Protein AF-A0A969HRY4-F1 (afdb_monomer)

Nearest PDB structures (foldseek):
  9fyn-assembly1_A  TM=6.860E-01  e=6.594E-02  Trueperella pyogenes
  7p4l-assembly1_A  TM=7.938E-01  e=1.523E-01  metagenome
  2qsv-assembly1_A  TM=3.979E-01  e=2.055E-01  Porphyromonas gingivalis W83
  8wa2-assembly1_C  TM=5.091E-01  e=7.895E+00  Chlamydomonas reinhardtii

Solvent-accessible surface area (backbone atoms only — not comparable to full-atom values): 11342 Å² total; per-residue (Å²): 132,91,70,58,78,60,88,88,56,87,73,38,80,81,40,60,61,37,53,74,27,69,69,45,70,82,50,95,96,40,63,48,66,37,66,80,54,13,49,56,54,54,50,50,50,50,50,51,50,41,68,78,38,71,83,61,47,73,69,38,51,51,38,41,49,33,66,32,21,45,74,43,48,87,41,80,80,22,56,94,46,55,82,18,49,39,40,14,35,67,34,67,67,42,55,75,67,52,78,62,64,26,76,44,83,73,50,73,48,70,46,94,55,44,72,90,81,43,82,48,62,76,41,66,37,40,40,38,46,30,37,34,28,54,37,58,62,37,80,66,43,76,48,74,67,84,75,92,50,95,49,55,42,74,77,37,40,58,30,57,55,46,59,41,55,52,71,36,78,47,56,18,85,94,33,49,27,28,35,32,32,52,72,84,71,77,89,75,76,82,85,78,91,127

Mean predicted aligned error: 8.72 Å

Foldseek 3Di:
DDQADDPPDDWDLPAAAWEDFQQDDPDVVDTDGDVVVRVVVLVVLLVVVCVVPVPADPVLSSQLQLVQADARCPDPNNVVRVSTRHSHYGDSVSSPPPPSWGKDWPDKDKPDCDPPHDNAAPDKIWMKTKMFTATAKDQWDKFFDDDPDPQKDWPFGIAIFGIGHHGDITMRPVGTTMIHGHHDDDDDPDDDDD

Secondary structure (DSSP, 8-state):
---SPPTTS--STT---B---SSEEEETTEEE-SHHHHHHHHHHHHHHHHHH-TT--HHHHHHHHHHTSBP-TTSGGGGGGTT-STT-B--HHHHHHS-S--EEEEEEEE-TT-BTTBPPTT-EEEEEEEEEE-SS-EEEEEEE----STTEEEEE-EEEEEEE-TT-EEE-TTS-EEEEE-S-PPPPPPPPP-

pLDDT: mean 85.16, std 14.82, range [31.44, 97.69]

Structure (mmCIF, N/CA/C/O backbone):
data_AF-A0A969HRY4-F1
#
_entry.id   AF-A0A969HRY4-F1
#
loop_
_atom_site.group_PDB
_atom_site.id
_atom_site.type_symbol
_atom_site.label_atom_id
_atom_site.label_alt_id
_atom_site.label_comp_id
_atom_site.label_asym_id
_atom_site.label_entity_id
_atom_site.label_seq_id
_atom_site.pdbx_PDB_ins_code
_atom_site.Cartn_x
_atom_site.Cartn_y
_atom_site.Cartn_z
_atom_site.occupancy
_atom_site.B_iso_or_equiv
_atom_site.auth_seq_id
_atom_site.auth_comp_id
_atom_site.auth_asym_id
_atom_site.auth_atom_id
_atom_site.pdbx_PDB_model_num
ATOM 1 N N . MET A 1 1 ? 22.754 -0.620 -2.909 1.00 53.78 1 MET A N 1
ATOM 2 C CA . MET A 1 1 ? 21.282 -0.525 -2.999 1.00 53.78 1 MET A CA 1
ATOM 3 C C . MET A 1 1 ? 20.876 0.746 -2.268 1.00 53.78 1 MET A C 1
ATOM 5 O O . MET A 1 1 ? 21.339 0.926 -1.151 1.00 53.78 1 MET A O 1
ATOM 9 N N . GLU A 1 2 ? 20.126 1.642 -2.914 1.00 64.06 2 GLU A N 1
ATOM 10 C CA . GLU A 1 2 ? 19.704 2.935 -2.345 1.00 64.06 2 GLU A CA 1
ATOM 11 C C . GLU A 1 2 ? 18.624 2.693 -1.276 1.00 64.06 2 GLU A C 1
ATOM 13 O O . GLU A 1 2 ? 17.626 2.006 -1.528 1.00 64.06 2 GLU A O 1
ATOM 18 N N . ILE A 1 3 ? 18.884 3.169 -0.059 1.00 72.94 3 ILE A N 1
ATOM 19 C CA . ILE A 1 3 ? 18.028 2.967 1.122 1.00 72.94 3 ILE A CA 1
ATOM 20 C C . ILE A 1 3 ? 17.588 4.319 1.698 1.00 72.94 3 ILE A C 1
ATOM 22 O O . ILE A 1 3 ? 16.455 4.452 2.154 1.00 72.94 3 ILE A O 1
ATOM 26 N N . ALA A 1 4 ? 18.454 5.331 1.630 1.00 81.25 4 ALA A N 1
ATOM 27 C CA . ALA A 1 4 ? 18.165 6.680 2.088 1.00 81.25 4 ALA A CA 1
ATOM 28 C C . ALA A 1 4 ? 17.397 7.480 1.030 1.00 81.25 4 ALA A C 1
ATOM 30 O O . ALA A 1 4 ? 17.701 7.409 -0.159 1.00 81.25 4 ALA A O 1
ATOM 31 N N . LYS A 1 5 ? 16.437 8.296 1.469 1.00 88.75 5 LYS A N 1
ATOM 32 C CA . LYS A 1 5 ? 15.801 9.299 0.614 1.00 88.75 5 LYS A CA 1
ATOM 33 C C . LYS A 1 5 ? 16.835 10.371 0.197 1.00 88.75 5 LYS A C 1
ATOM 35 O O . LYS A 1 5 ? 17.395 11.029 1.077 1.00 88.75 5 LYS A O 1
ATOM 40 N N . PRO A 1 6 ? 17.008 10.671 -1.102 1.00 82.69 6 PRO A N 1
ATOM 41 C CA . PRO A 1 6 ? 17.959 11.685 -1.551 1.00 82.69 6 PRO A CA 1
ATOM 42 C C . PRO A 1 6 ? 17.489 13.109 -1.225 1.00 82.69 6 PRO A C 1
ATOM 44 O O . PRO A 1 6 ? 16.284 13.386 -1.185 1.00 82.69 6 PRO A O 1
ATOM 47 N N . VAL A 1 7 ? 18.428 14.042 -1.023 1.00 84.25 7 VAL A N 1
ATOM 48 C CA . VAL A 1 7 ? 18.153 15.424 -0.560 1.00 84.25 7 VAL A CA 1
ATOM 49 C C . VAL A 1 7 ? 17.183 16.170 -1.482 1.00 84.25 7 VAL A C 1
ATOM 51 O O . VAL A 1 7 ? 16.304 16.879 -0.998 1.00 84.25 7 VAL A O 1
ATOM 54 N N . PHE A 1 8 ? 17.278 15.957 -2.796 1.00 83.69 8 PHE A N 1
ATOM 55 C CA . PHE A 1 8 ? 16.456 16.643 -3.800 1.00 83.69 8 PHE A CA 1
ATOM 56 C C . PHE A 1 8 ? 14.995 16.166 -3.863 1.00 83.69 8 PHE A C 1
ATOM 58 O O . PHE A 1 8 ? 14.155 16.855 -4.436 1.00 83.69 8 PHE A O 1
ATOM 65 N N . SER A 1 9 ? 14.668 14.984 -3.326 1.00 86.31 9 SER A N 1
ATOM 66 C CA . SER A 1 9 ? 13.305 14.444 -3.424 1.00 86.31 9 SER A CA 1
ATOM 67 C C . SER A 1 9 ? 12.362 15.143 -2.445 1.00 86.31 9 SER A C 1
ATOM 69 O O . SER A 1 9 ? 12.708 15.362 -1.284 1.00 86.31 9 SER A O 1
ATOM 71 N N . SER A 1 10 ? 11.13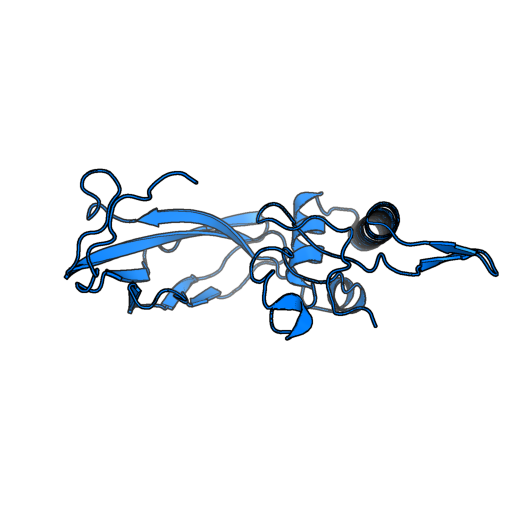1 15.429 -2.858 1.00 87.50 10 SER A N 1
ATOM 72 C CA . SER A 1 10 ? 10.072 15.828 -1.923 1.00 87.50 10 SER A CA 1
ATOM 73 C C . SER A 1 10 ? 9.598 14.633 -1.083 1.00 87.50 10 SER A C 1
ATOM 75 O O . SER A 1 10 ? 9.851 13.478 -1.431 1.00 87.50 10 SER A O 1
ATOM 77 N N . TYR A 1 11 ? 8.940 14.914 0.043 1.00 88.75 11 TYR A N 1
ATOM 78 C CA . TYR A 1 11 ? 8.374 13.914 0.951 1.00 88.75 11 TYR A CA 1
ATOM 79 C C . TYR A 1 11 ? 7.119 14.480 1.618 1.00 88.75 11 TYR A C 1
ATOM 81 O O . TYR A 1 11 ? 7.125 15.605 2.119 1.00 88.75 11 TYR A O 1
ATOM 89 N N . ASN A 1 12 ? 6.029 13.721 1.609 1.00 88.25 12 ASN A N 1
ATOM 90 C CA . ASN A 1 12 ? 4.773 14.061 2.275 1.00 88.25 12 ASN A CA 1
ATOM 91 C C . ASN A 1 12 ? 3.857 12.824 2.306 1.00 88.25 12 ASN A C 1
ATOM 93 O O . ASN A 1 12 ? 4.194 11.771 1.771 1.00 88.25 12 ASN A O 1
ATOM 97 N N . SER A 1 13 ? 2.684 12.959 2.920 1.00 82.19 13 SER A N 1
ATOM 98 C CA . SER A 1 13 ? 1.681 11.889 3.004 1.00 82.19 13 SER A CA 1
ATOM 99 C C . SER A 1 13 ? 0.967 11.577 1.680 1.00 82.19 13 SER A C 1
ATOM 101 O O . SER A 1 13 ? 0.117 10.695 1.658 1.00 82.19 13 SER A O 1
ATOM 103 N N . LEU A 1 14 ? 1.262 12.309 0.600 1.00 87.62 14 LEU A N 1
ATOM 104 C CA . LEU A 1 14 ? 0.714 12.083 -0.742 1.00 87.62 14 LEU A CA 1
ATOM 105 C C . LEU A 1 14 ? 1.652 11.244 -1.621 1.00 87.62 14 LEU A C 1
ATOM 107 O O . LEU A 1 14 ? 1.289 10.906 -2.741 1.00 87.62 14 LEU A O 1
ATOM 111 N N . VAL A 1 15 ? 2.860 10.919 -1.149 1.00 90.38 15 VAL A N 1
ATOM 112 C CA . VAL A 1 15 ? 3.755 9.995 -1.853 1.00 90.38 15 VAL A CA 1
ATOM 113 C C . VAL A 1 15 ? 3.162 8.591 -1.783 1.00 90.38 15 VAL A C 1
ATOM 115 O O . VAL A 1 15 ? 2.876 8.090 -0.700 1.00 90.38 15 VAL A O 1
ATOM 118 N N . ASP A 1 16 ? 3.010 7.936 -2.932 1.00 90.88 16 ASP A N 1
ATOM 119 C CA . ASP A 1 16 ? 2.469 6.576 -3.000 1.00 90.88 16 ASP A CA 1
ATOM 120 C C . ASP A 1 16 ? 3.531 5.487 -2.845 1.00 90.88 16 ASP A C 1
ATOM 122 O O . ASP A 1 16 ? 3.293 4.479 -2.177 1.00 90.88 16 ASP A O 1
ATOM 126 N N . LEU A 1 17 ? 4.684 5.684 -3.482 1.00 92.44 17 LEU A N 1
ATOM 127 C CA . LEU A 1 17 ? 5.769 4.717 -3.621 1.00 92.44 17 LEU A CA 1
ATOM 128 C C . LEU A 1 17 ? 7.066 5.472 -3.942 1.00 92.44 17 LEU A C 1
ATOM 130 O O . LEU A 1 17 ? 7.023 6.515 -4.598 1.00 92.44 17 LEU A O 1
ATOM 134 N N . VAL A 1 18 ? 8.215 4.933 -3.540 1.00 93.69 18 VAL A N 1
ATOM 135 C CA . VAL A 1 18 ? 9.534 5.440 -3.944 1.00 93.69 18 VAL A CA 1
ATOM 136 C C . VAL A 1 18 ? 10.263 4.428 -4.828 1.00 93.69 18 VAL A C 1
ATOM 138 O O . VAL A 1 18 ? 10.014 3.228 -4.770 1.00 93.69 18 VAL A O 1
ATOM 141 N N . ALA A 1 19 ? 11.176 4.897 -5.669 1.00 93.06 19 ALA A N 1
ATOM 142 C CA . ALA A 1 19 ? 12.037 4.055 -6.496 1.00 93.06 19 ALA A CA 1
ATOM 143 C C . ALA A 1 19 ? 13.430 4.699 -6.592 1.00 93.06 19 ALA A C 1
ATOM 145 O O . ALA A 1 19 ? 13.538 5.902 -6.332 1.00 93.06 19 ALA A O 1
ATOM 146 N N . PRO A 1 20 ? 14.479 3.929 -6.938 1.00 91.00 20 PRO A N 1
ATOM 147 C CA . PRO A 1 20 ? 15.825 4.468 -7.092 1.00 91.00 20 PRO A CA 1
ATOM 148 C C . PRO A 1 20 ? 15.843 5.649 -8.056 1.00 91.00 20 PRO A C 1
ATOM 150 O O . PRO A 1 20 ? 15.185 5.622 -9.096 1.00 91.00 20 PRO A O 1
ATOM 153 N N . GLY A 1 21 ? 16.581 6.687 -7.694 1.00 88.62 21 GLY A N 1
ATOM 154 C CA . GLY A 1 21 ? 16.614 7.935 -8.449 1.00 88.62 21 GLY A CA 1
ATOM 155 C C . GLY A 1 21 ? 17.958 8.638 -8.385 1.00 88.62 21 GLY A C 1
ATOM 156 O O . GLY A 1 21 ? 18.124 9.649 -9.060 1.00 88.62 21 GLY A O 1
ATOM 157 N N . GLU A 1 22 ? 18.901 8.144 -7.585 1.00 89.25 22 GLU A N 1
ATOM 158 C CA . GLU A 1 22 ? 20.215 8.743 -7.404 1.00 89.25 22 GLU A CA 1
ATOM 159 C C . GLU A 1 22 ? 21.288 7.966 -8.178 1.00 89.25 22 GLU A C 1
ATOM 161 O O . GLU A 1 22 ? 21.345 6.737 -8.138 1.00 89.25 22 GLU A O 1
ATOM 166 N N . ASN A 1 23 ? 22.158 8.694 -8.884 1.00 87.50 23 ASN A N 1
ATOM 167 C CA . ASN A 1 23 ? 23.283 8.153 -9.649 1.00 87.50 23 ASN A CA 1
ATOM 168 C C . ASN A 1 23 ? 22.880 7.045 -10.639 1.00 87.50 23 ASN A C 1
ATOM 170 O O . ASN A 1 23 ? 23.619 6.081 -10.851 1.00 87.50 23 ASN A O 1
ATOM 174 N N . LEU A 1 24 ? 21.713 7.187 -11.273 1.00 88.06 24 LEU A N 1
ATOM 175 C CA . LEU A 1 24 ? 21.243 6.235 -12.270 1.00 88.06 24 LEU A CA 1
ATOM 176 C C . LEU A 1 24 ? 22.037 6.391 -13.562 1.00 88.06 24 LEU A C 1
ATOM 178 O O . LEU A 1 24 ? 22.033 7.449 -14.192 1.00 88.06 24 LEU A O 1
ATOM 182 N N . VAL A 1 25 ? 22.710 5.312 -13.955 1.00 88.81 25 VAL A N 1
ATOM 183 C CA . VAL A 1 25 ? 23.420 5.208 -15.230 1.00 88.81 25 VAL A CA 1
ATOM 184 C C . VAL A 1 25 ? 22.397 4.935 -16.328 1.00 88.81 25 VAL A C 1
ATOM 186 O O . VAL A 1 25 ? 21.756 3.887 -16.326 1.00 88.81 25 VAL A O 1
ATOM 189 N N . TYR A 1 26 ? 22.242 5.869 -17.263 1.00 85.25 26 TYR A N 1
ATOM 190 C CA . TYR A 1 26 ? 21.298 5.741 -18.381 1.00 85.25 26 TYR A CA 1
ATOM 191 C C . TYR A 1 26 ? 21.997 5.533 -19.732 1.00 85.25 26 TYR A C 1
ATOM 193 O O . TYR A 1 26 ? 21.355 5.142 -20.704 1.00 85.25 26 TYR A O 1
ATOM 201 N N . ALA A 1 27 ? 23.311 5.762 -19.797 1.00 87.38 27 ALA A N 1
ATOM 202 C CA . ALA A 1 27 ? 24.160 5.447 -20.942 1.00 87.38 27 ALA A CA 1
ATOM 203 C C . ALA A 1 27 ? 25.618 5.232 -20.480 1.00 87.38 27 ALA A C 1
ATOM 205 O O . ALA A 1 27 ? 25.966 5.634 -19.366 1.00 87.38 27 ALA A O 1
ATOM 206 N N . PRO A 1 28 ? 26.491 4.601 -21.290 1.00 90.50 28 PRO A N 1
ATOM 207 C CA . PRO A 1 28 ? 27.885 4.372 -20.915 1.00 90.50 28 PRO A CA 1
ATOM 208 C C . PRO A 1 28 ? 28.593 5.673 -20.516 1.00 90.50 28 PRO A C 1
ATOM 210 O O . PRO A 1 28 ? 28.690 6.605 -21.309 1.00 90.50 28 PRO A O 1
ATOM 213 N N . GLY A 1 29 ? 29.067 5.740 -19.271 1.00 89.00 29 GLY A N 1
ATOM 214 C CA . GLY A 1 29 ? 29.731 6.926 -18.719 1.00 89.00 29 GLY A CA 1
ATOM 215 C C . GLY A 1 29 ? 28.801 8.091 -18.354 1.00 89.00 29 GLY A C 1
ATOM 216 O O . GLY A 1 29 ? 29.295 9.123 -17.911 1.00 89.00 29 GLY A O 1
ATOM 217 N N . LEU A 1 30 ? 27.481 7.941 -18.503 1.00 89.19 30 LEU A N 1
ATOM 218 C CA . LEU A 1 30 ? 26.497 8.971 -18.181 1.00 89.19 30 LEU A CA 1
ATOM 219 C C . LEU A 1 30 ? 25.571 8.506 -17.056 1.00 89.19 30 LEU A C 1
ATOM 221 O O . LEU A 1 30 ? 24.779 7.574 -17.221 1.00 89.19 30 LEU A O 1
ATOM 225 N N . SER A 1 31 ? 25.650 9.201 -15.924 1.00 90.56 31 SER A N 1
ATOM 226 C CA . SER A 1 31 ? 24.740 9.049 -14.793 1.00 90.56 31 SER A CA 1
ATOM 227 C C . SER A 1 31 ? 24.114 10.382 -14.408 1.00 90.56 31 SER A C 1
ATOM 229 O O . SER A 1 31 ? 24.668 11.450 -14.678 1.00 90.56 31 SER A O 1
ATOM 231 N N . ASN A 1 32 ? 22.926 10.332 -13.814 1.00 88.75 32 ASN A N 1
ATOM 232 C CA . ASN A 1 32 ? 22.277 11.514 -13.265 1.00 88.75 32 ASN A CA 1
ATOM 233 C C . ASN A 1 32 ? 21.353 11.131 -12.100 1.00 88.75 32 ASN A C 1
ATOM 235 O O . ASN A 1 32 ? 21.076 9.951 -11.872 1.00 88.75 32 ASN A O 1
ATOM 239 N N . SER A 1 33 ? 20.884 12.137 -11.370 1.00 89.81 33 SER A N 1
ATOM 240 C CA . SER A 1 33 ? 20.020 11.983 -10.207 1.00 89.81 33 SER A CA 1
ATOM 241 C C . SER A 1 33 ? 18.756 12.821 -10.361 1.00 89.81 33 SER A C 1
ATOM 243 O O . SER A 1 33 ? 18.801 13.963 -10.815 1.00 89.81 33 SER A O 1
ATOM 245 N N . GLY A 1 34 ? 17.612 12.271 -9.970 1.00 87.06 34 GLY A N 1
ATOM 246 C CA . GLY A 1 34 ? 16.346 12.989 -9.975 1.00 87.06 34 GLY A CA 1
ATOM 247 C C . GLY A 1 34 ? 15.137 12.073 -9.852 1.00 87.06 34 GLY A C 1
ATOM 248 O O . GLY A 1 34 ? 15.149 10.919 -10.281 1.00 87.06 34 GLY A O 1
ATOM 249 N N . THR A 1 35 ? 14.034 12.614 -9.335 1.00 86.50 35 THR A N 1
ATOM 250 C CA . THR A 1 35 ? 12.739 11.912 -9.320 1.00 86.50 35 THR A CA 1
ATOM 251 C C . THR A 1 35 ? 12.232 11.616 -10.737 1.00 86.50 35 THR A C 1
ATOM 253 O O . THR A 1 35 ? 11.529 10.627 -10.941 1.00 86.50 35 THR A O 1
ATOM 256 N N . SER A 1 36 ? 12.674 12.393 -11.735 1.00 89.56 36 SER A N 1
ATOM 257 C CA . SER A 1 36 ? 12.474 12.126 -13.165 1.00 89.56 36 SER A CA 1
ATOM 258 C C . SER A 1 36 ? 13.060 10.793 -13.634 1.00 89.56 36 SER A C 1
ATOM 260 O O . SER A 1 36 ? 12.614 10.289 -14.657 1.00 89.56 36 SER A O 1
ATOM 262 N N . PHE A 1 37 ? 14.026 10.214 -12.912 1.00 89.06 37 PHE A N 1
ATOM 263 C CA . PHE A 1 37 ? 14.571 8.885 -13.204 1.00 89.06 37 PHE A CA 1
ATOM 264 C C . PHE A 1 37 ? 13.901 7.774 -12.382 1.00 89.06 37 PHE A C 1
ATOM 266 O O . PHE A 1 37 ? 13.774 6.652 -12.864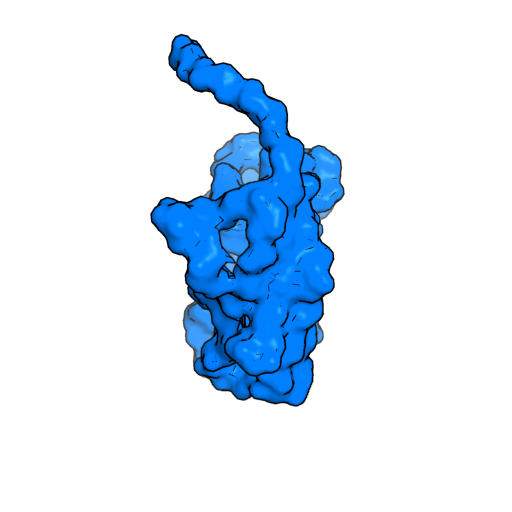 1.00 89.06 37 PHE A O 1
ATOM 273 N N . ALA A 1 38 ? 13.374 8.091 -11.197 1.00 90.81 38 ALA A N 1
ATOM 274 C CA . ALA A 1 38 ? 12.544 7.162 -10.427 1.00 90.81 38 ALA A CA 1
ATOM 275 C C . ALA A 1 38 ? 11.186 6.897 -11.110 1.00 90.81 38 ALA A C 1
ATOM 277 O O . ALA A 1 38 ? 10.716 5.760 -11.161 1.00 90.81 38 ALA A O 1
ATOM 278 N N . SER A 1 39 ? 10.564 7.935 -11.682 1.00 92.56 39 SER A N 1
ATOM 279 C CA . SER A 1 39 ? 9.269 7.842 -12.371 1.00 92.56 39 SER A CA 1
ATOM 280 C C . SER A 1 39 ? 9.227 6.802 -13.511 1.00 92.56 39 SER A C 1
ATOM 282 O O . SER A 1 39 ? 8.338 5.946 -13.478 1.00 92.56 39 SER A O 1
ATOM 284 N N . PRO A 1 40 ? 10.168 6.774 -14.480 1.00 92.94 40 PRO A N 1
ATOM 285 C CA . PRO A 1 40 ? 10.163 5.777 -15.550 1.00 92.94 40 PRO A CA 1
ATOM 286 C C . PRO A 1 40 ? 10.430 4.349 -15.056 1.00 92.94 40 PRO A C 1
ATOM 288 O O . PRO A 1 40 ? 9.936 3.412 -15.679 1.00 92.94 40 PRO A O 1
ATOM 291 N N . LEU A 1 41 ? 11.130 4.151 -13.929 1.00 94.19 41 LEU A N 1
ATOM 292 C CA . LEU A 1 41 ? 11.258 2.819 -13.319 1.00 94.19 41 LEU A CA 1
ATOM 293 C C . LEU A 1 41 ? 9.903 2.302 -12.825 1.00 94.19 41 LEU A C 1
ATOM 295 O O . LEU A 1 41 ? 9.546 1.154 -13.089 1.00 94.19 41 LEU A O 1
ATOM 299 N N . VAL A 1 42 ? 9.122 3.156 -12.156 1.00 96.31 42 VAL A N 1
ATOM 300 C CA . VAL A 1 42 ? 7.761 2.809 -11.714 1.00 96.31 42 VAL A CA 1
ATOM 301 C C . VAL A 1 42 ? 6.825 2.619 -12.913 1.00 96.31 42 VAL A C 1
ATOM 303 O O . VAL A 1 42 ? 6.007 1.702 -12.910 1.00 96.31 42 VAL A O 1
ATOM 306 N N . ALA A 1 43 ? 6.964 3.424 -13.970 1.00 96.19 43 ALA A N 1
ATOM 307 C CA . ALA A 1 43 ? 6.187 3.253 -15.198 1.00 96.19 43 ALA A CA 1
ATOM 308 C C . ALA A 1 43 ? 6.503 1.921 -15.903 1.00 96.19 43 ALA A C 1
ATOM 310 O O . ALA A 1 43 ? 5.586 1.204 -16.301 1.00 96.19 43 ALA A O 1
ATOM 311 N N . GLY A 1 44 ? 7.784 1.549 -16.005 1.00 96.44 44 GLY A N 1
ATOM 312 C CA . GLY A 1 44 ? 8.209 0.255 -16.543 1.00 96.44 44 GLY A CA 1
ATOM 313 C C . GLY A 1 44 ? 7.705 -0.920 -15.703 1.00 96.44 44 GLY A C 1
ATOM 314 O O . GLY A 1 44 ? 7.198 -1.897 -16.246 1.00 96.44 44 GLY A O 1
ATOM 315 N N . ALA A 1 45 ? 7.755 -0.796 -14.376 1.00 97.25 45 ALA A N 1
ATOM 316 C CA . ALA A 1 45 ? 7.168 -1.756 -13.446 1.00 97.25 45 ALA A CA 1
ATOM 317 C C . ALA A 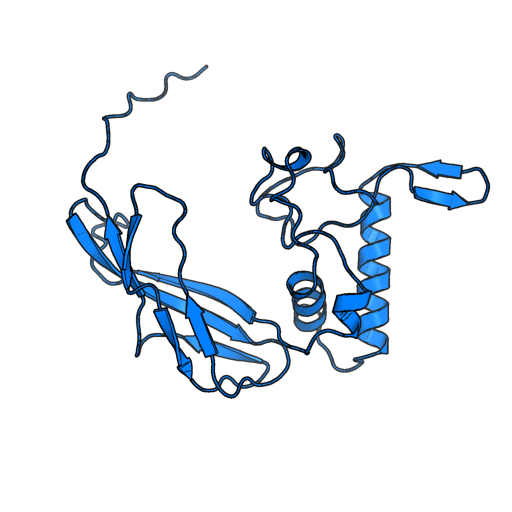1 45 ? 5.657 -1.947 -13.666 1.00 97.25 45 ALA A C 1
ATOM 319 O O . ALA A 1 45 ? 5.179 -3.077 -13.779 1.00 97.25 45 ALA A O 1
ATOM 320 N N . ALA A 1 46 ? 4.909 -0.848 -13.784 1.00 97.69 46 ALA A N 1
ATOM 321 C CA . ALA A 1 46 ? 3.480 -0.887 -14.076 1.00 97.69 46 ALA A CA 1
ATOM 322 C C . ALA A 1 46 ? 3.188 -1.525 -15.445 1.00 97.69 46 ALA A C 1
ATOM 324 O O . ALA A 1 46 ? 2.244 -2.307 -15.568 1.00 97.69 46 ALA A O 1
ATOM 325 N N . ALA A 1 47 ? 4.008 -1.236 -16.460 1.00 97.38 47 ALA A N 1
ATOM 326 C CA . ALA A 1 47 ? 3.890 -1.844 -17.782 1.00 97.38 47 ALA A CA 1
ATOM 327 C C . ALA A 1 47 ? 4.129 -3.362 -17.738 1.00 97.38 47 ALA A C 1
ATOM 329 O O . ALA A 1 47 ? 3.339 -4.108 -18.308 1.00 97.38 47 ALA A O 1
ATOM 330 N N . LEU A 1 48 ? 5.152 -3.828 -17.014 1.00 96.81 48 LEU A N 1
ATOM 331 C CA . LEU A 1 48 ? 5.414 -5.260 -16.825 1.00 96.81 48 LEU A CA 1
ATOM 332 C C . LEU A 1 48 ? 4.235 -5.969 -16.152 1.00 96.81 48 LEU A C 1
ATOM 334 O O . LEU A 1 48 ? 3.789 -7.004 -16.640 1.00 96.81 48 LEU A O 1
ATOM 338 N N . LEU A 1 49 ? 3.669 -5.383 -15.092 1.00 97.06 49 LEU A N 1
ATOM 339 C CA . LEU A 1 49 ? 2.477 -5.939 -14.446 1.00 97.06 49 LEU A CA 1
ATOM 340 C C . LEU A 1 49 ? 1.265 -5.970 -15.379 1.00 97.06 49 LEU A C 1
ATOM 342 O O . LEU A 1 49 ? 0.482 -6.909 -15.319 1.00 97.06 49 LEU A O 1
ATOM 346 N N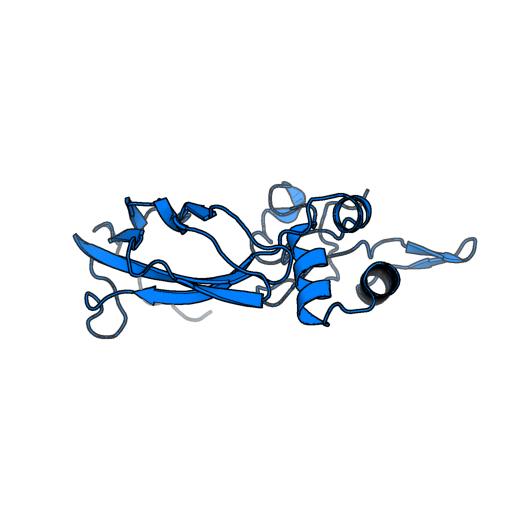 . ARG A 1 50 ? 1.105 -4.977 -16.261 1.00 96.94 50 ARG A N 1
ATOM 347 C CA . ARG A 1 50 ? 0.043 -4.990 -17.277 1.00 96.94 50 ARG A CA 1
ATOM 348 C C . ARG A 1 50 ? 0.256 -6.034 -18.368 1.00 96.94 50 ARG A C 1
ATOM 350 O O . ARG A 1 50 ? -0.729 -6.469 -18.951 1.00 96.94 50 ARG A O 1
ATOM 357 N N . VAL A 1 51 ? 1.497 -6.403 -18.675 1.00 96.81 51 VAL A N 1
ATOM 358 C CA . VAL A 1 51 ? 1.788 -7.497 -19.613 1.00 96.81 51 VAL A CA 1
ATOM 359 C C . VAL A 1 51 ? 1.463 -8.843 -18.966 1.00 96.81 51 VAL A C 1
ATOM 361 O O . VAL A 1 51 ? 0.789 -9.657 -19.588 1.00 96.81 51 VAL A O 1
ATOM 364 N N . GLU A 1 52 ? 1.875 -9.044 -17.713 1.00 96.00 52 GLU A N 1
ATOM 365 C CA . GLU A 1 52 ? 1.608 -10.278 -16.959 1.00 96.00 52 GLU A CA 1
ATOM 366 C C . GLU A 1 52 ? 0.120 -10.436 -16.597 1.00 96.00 52 GLU A C 1
ATOM 368 O O . GLU A 1 52 ? -0.442 -11.529 -16.644 1.00 96.00 52 GLU A O 1
ATOM 373 N N . HIS A 1 53 ? -0.558 -9.324 -16.298 1.00 95.38 53 HIS A N 1
ATOM 374 C CA . HIS A 1 53 ? -1.974 -9.284 -15.940 1.00 95.38 53 HIS A CA 1
ATOM 375 C C . HIS A 1 53 ? -2.754 -8.295 -16.829 1.00 95.38 53 HIS A C 1
ATOM 377 O O . HIS A 1 53 ? -3.141 -7.209 -16.382 1.00 95.38 53 HIS A O 1
ATOM 383 N N . PRO A 1 54 ? -3.059 -8.664 -18.091 1.00 96.62 54 PRO A N 1
ATOM 384 C CA . PRO A 1 54 ? -3.666 -7.756 -19.071 1.00 96.62 54 PRO A CA 1
ATOM 385 C C . PRO A 1 54 ? -5.026 -7.188 -18.677 1.00 96.62 54 PRO A C 1
ATOM 387 O O . PRO A 1 54 ? -5.401 -6.118 -19.153 1.00 96.62 54 PRO A O 1
ATOM 390 N N . HIS A 1 55 ? -5.759 -7.891 -17.814 1.00 94.88 55 HIS A N 1
ATOM 391 C CA . HIS A 1 55 ? -7.097 -7.517 -17.365 1.00 94.88 55 HIS A CA 1
ATOM 392 C C . HIS A 1 55 ? -7.093 -6.607 -16.132 1.00 94.88 55 HIS A C 1
ATOM 394 O O . HIS A 1 55 ? -8.135 -6.047 -15.806 1.00 94.88 55 HIS A O 1
ATOM 400 N N . TRP A 1 56 ? -5.953 -6.427 -15.455 1.00 95.12 56 TRP A N 1
ATOM 401 C CA . TRP A 1 56 ? -5.906 -5.570 -14.274 1.00 95.12 56 TRP A CA 1
ATOM 402 C C . TRP A 1 56 ? -6.247 -4.125 -14.616 1.00 95.12 56 TRP A C 1
ATOM 404 O O . TRP A 1 56 ? -5.890 -3.601 -15.669 1.00 95.12 56 TRP A O 1
ATOM 414 N N . THR A 1 57 ? -6.912 -3.439 -13.705 1.00 95.25 57 THR A N 1
ATOM 415 C CA . THR A 1 57 ? -7.174 -2.003 -13.769 1.00 95.25 57 THR A CA 1
ATOM 416 C C . THR A 1 57 ? -5.975 -1.216 -13.229 1.00 95.25 57 THR A C 1
ATOM 418 O O . THR A 1 57 ? -5.088 -1.762 -12.569 1.00 95.25 57 THR A O 1
ATOM 421 N N . ALA A 1 58 ? -5.909 0.090 -13.503 1.00 95.00 58 ALA A N 1
ATOM 422 C CA . ALA A 1 58 ? -4.840 0.930 -12.952 1.00 95.00 58 ALA A CA 1
ATOM 423 C C . ALA A 1 58 ? -4.792 0.910 -11.402 1.00 95.00 58 ALA A C 1
ATOM 425 O O . ALA A 1 58 ? -3.691 0.766 -10.865 1.00 95.00 58 ALA A O 1
ATOM 426 N N . PRO A 1 59 ? -5.929 0.953 -10.671 1.00 93.25 59 PRO A N 1
ATOM 427 C CA . PRO A 1 59 ? -5.935 0.764 -9.220 1.00 93.25 59 PRO A CA 1
ATOM 428 C C . PRO A 1 59 ? -5.360 -0.581 -8.766 1.00 93.25 59 PRO A C 1
ATOM 430 O O . PRO A 1 59 ? -4.615 -0.610 -7.792 1.00 93.25 59 PRO A O 1
ATOM 433 N N . GLN A 1 60 ? -5.629 -1.679 -9.480 1.00 95.62 60 GLN A N 1
ATOM 434 C CA . GLN A 1 60 ? -5.069 -3.000 -9.158 1.00 95.62 60 GLN A CA 1
ATOM 435 C C . GLN A 1 60 ? -3.546 -3.034 -9.321 1.00 95.62 60 GLN A C 1
ATOM 437 O O . GLN A 1 60 ? -2.841 -3.498 -8.425 1.00 95.62 60 GLN A O 1
ATOM 442 N N . VAL A 1 61 ? -3.027 -2.470 -10.416 1.00 96.88 61 VAL A N 1
ATOM 443 C CA . VAL A 1 61 ? -1.576 -2.345 -10.644 1.00 96.88 61 VAL A CA 1
ATOM 444 C C . VAL A 1 61 ? -0.929 -1.500 -9.545 1.00 96.88 61 VAL A C 1
ATOM 446 O O . VAL A 1 61 ? 0.076 -1.900 -8.959 1.00 96.88 61 VAL A O 1
ATOM 449 N N . MET A 1 62 ? -1.522 -0.352 -9.215 1.00 95.12 62 MET A N 1
ATOM 450 C CA . MET A 1 62 ? -1.031 0.525 -8.152 1.00 95.12 62 MET A CA 1
ATOM 451 C C . MET A 1 62 ? -1.054 -0.170 -6.785 1.00 95.12 62 MET A C 1
ATOM 453 O O . MET A 1 62 ? -0.074 -0.108 -6.042 1.00 95.12 62 MET A O 1
ATOM 457 N N . ALA A 1 63 ? -2.149 -0.858 -6.457 1.00 94.25 63 ALA A N 1
ATOM 458 C CA . ALA A 1 63 ? -2.290 -1.598 -5.212 1.00 94.25 63 ALA A CA 1
ATOM 459 C C . ALA A 1 63 ? -1.245 -2.716 -5.117 1.00 94.25 63 ALA A C 1
ATOM 461 O O . ALA A 1 63 ? -0.621 -2.879 -4.067 1.00 94.25 63 ALA A O 1
ATOM 462 N N . ARG A 1 64 ? -0.973 -3.425 -6.221 1.00 96.00 64 ARG A N 1
ATOM 463 C CA . ARG A 1 64 ? 0.097 -4.421 -6.281 1.00 96.00 64 ARG A CA 1
ATOM 464 C C . ARG A 1 64 ? 1.458 -3.799 -5.985 1.00 96.00 64 ARG A C 1
ATOM 466 O O . ARG A 1 64 ? 2.122 -4.239 -5.056 1.00 96.00 64 ARG A O 1
ATOM 473 N N . LEU A 1 65 ? 1.836 -2.742 -6.707 1.00 96.50 65 LEU A N 1
ATOM 474 C CA . LEU A 1 65 ? 3.135 -2.084 -6.528 1.00 96.50 65 LEU A CA 1
ATOM 475 C C . LEU A 1 65 ? 3.339 -1.556 -5.102 1.00 96.50 65 LEU A C 1
ATOM 477 O O . LEU A 1 65 ? 4.437 -1.672 -4.563 1.00 96.50 65 LEU A O 1
ATOM 481 N N . LYS A 1 66 ? 2.288 -1.007 -4.481 1.00 94.94 66 LYS A N 1
ATOM 482 C CA . LYS A 1 66 ? 2.335 -0.513 -3.097 1.00 94.94 66 LYS A CA 1
ATOM 483 C C . LYS A 1 66 ? 2.449 -1.654 -2.087 1.00 94.94 66 LYS A C 1
ATOM 485 O O . LYS A 1 66 ? 3.273 -1.585 -1.185 1.00 94.94 66 LYS A O 1
ATOM 490 N N . THR A 1 67 ? 1.654 -2.713 -2.227 1.00 93.75 67 THR A N 1
ATOM 491 C CA . THR A 1 67 ? 1.643 -3.823 -1.254 1.00 93.75 67 THR A CA 1
ATOM 492 C C . THR A 1 67 ? 2.901 -4.684 -1.284 1.00 93.75 67 THR A C 1
ATOM 494 O O . THR A 1 67 ? 3.256 -5.273 -0.264 1.00 93.75 67 THR A O 1
ATOM 497 N N . THR A 1 68 ? 3.607 -4.725 -2.413 1.00 95.38 68 THR A N 1
ATOM 498 C CA . THR A 1 68 ? 4.863 -5.474 -2.552 1.00 95.38 68 THR A CA 1
ATOM 499 C C . THR A 1 68 ? 6.111 -4.614 -2.392 1.00 95.38 68 THR A C 1
ATOM 501 O O . THR A 1 68 ? 7.214 -5.116 -2.591 1.00 95.38 68 THR A O 1
ATOM 504 N N . ALA A 1 69 ? 5.963 -3.332 -2.058 1.00 94.81 69 ALA 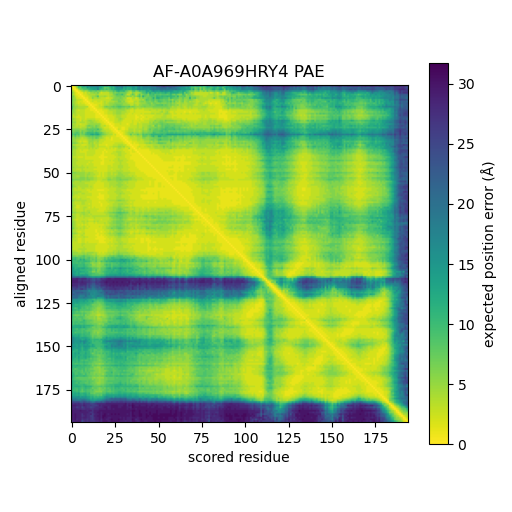A N 1
ATOM 505 C CA . ALA A 1 69 ? 7.086 -2.445 -1.799 1.00 94.81 69 ALA A CA 1
ATOM 506 C C . ALA A 1 69 ? 7.896 -2.897 -0.571 1.00 94.81 69 ALA A C 1
ATOM 508 O O . ALA A 1 69 ? 7.362 -3.451 0.393 1.00 94.81 69 ALA A O 1
ATOM 509 N N . ASP A 1 70 ? 9.198 -2.625 -0.588 1.00 94.19 70 ASP A N 1
ATOM 510 C CA . ASP A 1 70 ? 10.044 -2.766 0.590 1.00 94.19 70 ASP A CA 1
ATOM 511 C C . ASP A 1 70 ? 9.826 -1.560 1.500 1.00 94.19 70 ASP A C 1
ATOM 513 O O . ASP A 1 70 ? 10.095 -0.422 1.113 1.00 94.19 70 ASP A O 1
ATOM 517 N N . TYR A 1 71 ? 9.368 -1.794 2.724 1.00 90.44 71 TYR A N 1
ATOM 518 C CA . TYR A 1 71 ? 9.220 -0.730 3.708 1.00 90.44 71 TYR A CA 1
ATOM 519 C C . TYR A 1 71 ? 10.598 -0.176 4.104 1.00 90.44 71 TYR A C 1
ATOM 521 O O . TYR A 1 71 ? 11.477 -0.931 4.519 1.00 90.44 71 TYR A O 1
ATOM 529 N N . VAL A 1 72 ? 10.793 1.139 3.961 1.00 92.00 72 VAL A N 1
ATOM 530 C CA . VAL A 1 72 ? 12.101 1.797 4.160 1.00 92.00 72 VAL A CA 1
ATOM 531 C C . VAL A 1 72 ? 12.121 2.832 5.288 1.00 92.00 72 VAL A C 1
ATOM 533 O O . VAL A 1 72 ? 13.162 3.418 5.575 1.00 92.00 72 VAL A O 1
ATOM 536 N N . ASP A 1 73 ? 11.002 3.062 5.963 1.00 87.06 73 ASP A N 1
ATOM 537 C CA . ASP A 1 73 ? 10.922 4.095 7.002 1.00 87.06 73 ASP A CA 1
ATOM 538 C C . ASP A 1 73 ? 11.630 3.704 8.310 1.00 87.06 73 ASP A C 1
ATOM 540 O O . ASP A 1 73 ? 11.921 4.578 9.124 1.00 87.06 73 ASP A O 1
ATOM 544 N N . ASP A 1 74 ? 11.895 2.411 8.532 1.00 86.75 74 ASP A N 1
ATOM 545 C CA . ASP A 1 74 ? 12.587 1.924 9.737 1.00 86.75 74 ASP A CA 1
ATOM 546 C C . ASP A 1 74 ? 14.118 2.071 9.656 1.00 86.75 74 ASP A C 1
ATOM 548 O O . ASP A 1 74 ? 14.812 1.858 10.651 1.00 86.75 74 ASP A O 1
ATOM 552 N N . PHE A 1 75 ? 14.662 2.458 8.498 1.00 87.50 75 PHE A N 1
ATOM 553 C CA . PHE A 1 75 ? 16.084 2.768 8.364 1.00 87.50 75 PHE A CA 1
ATOM 554 C C . PHE A 1 75 ? 16.424 4.091 9.061 1.00 87.50 75 PHE A C 1
ATOM 556 O O . PHE A 1 75 ? 15.672 5.067 8.981 1.00 87.50 75 PHE A O 1
ATOM 563 N N . ILE A 1 76 ? 17.581 4.141 9.730 1.00 87.62 76 ILE A N 1
ATOM 564 C CA . ILE A 1 76 ? 18.008 5.306 10.522 1.00 87.62 76 ILE A CA 1
ATOM 565 C C . ILE A 1 76 ? 18.122 6.571 9.662 1.00 87.62 76 ILE A C 1
ATOM 567 O O . ILE A 1 76 ? 17.798 7.671 10.109 1.00 87.62 76 ILE A O 1
ATOM 571 N N . GLU A 1 77 ? 18.497 6.407 8.397 1.00 89.06 77 GLU A N 1
ATOM 572 C CA . GLU A 1 77 ? 18.614 7.462 7.395 1.00 89.06 77 GLU A CA 1
ATOM 573 C C . GLU A 1 77 ? 17.258 8.100 7.053 1.00 89.06 77 GLU A C 1
ATOM 575 O O . GLU A 1 77 ? 17.204 9.261 6.647 1.00 89.06 77 GLU A O 1
ATOM 580 N N . ASN A 1 78 ? 16.157 7.368 7.260 1.00 88.50 78 ASN A N 1
ATOM 581 C CA . ASN A 1 78 ? 14.799 7.802 6.935 1.00 88.50 78 ASN A CA 1
ATOM 582 C C . ASN A 1 78 ? 13.963 8.193 8.161 1.00 88.50 78 ASN A C 1
ATOM 584 O O . ASN A 1 78 ? 12.799 8.564 8.006 1.00 88.50 78 ASN A O 1
ATOM 588 N N . GLN A 1 79 ? 14.543 8.192 9.368 1.00 87.69 79 GLN A N 1
ATOM 589 C CA . GLN A 1 79 ? 13.811 8.439 10.618 1.00 87.69 79 GLN A CA 1
ATOM 590 C C . GLN A 1 79 ? 12.989 9.744 10.615 1.00 87.69 79 GLN A C 1
ATOM 592 O O . GLN A 1 79 ? 11.878 9.787 11.142 1.00 87.69 79 GLN A O 1
ATOM 597 N N . PHE A 1 80 ? 13.498 10.804 9.974 1.00 85.69 80 PHE A N 1
ATOM 598 C CA . PHE A 1 80 ? 12.830 12.111 9.881 1.00 85.69 80 PHE A CA 1
ATOM 599 C C . PHE A 1 80 ? 11.690 12.150 8.849 1.00 85.69 80 PHE A C 1
ATOM 601 O O . PHE A 1 80 ? 10.880 13.082 8.842 1.00 85.69 80 PHE A O 1
ATOM 608 N N . TYR A 1 81 ? 11.615 11.142 7.980 1.00 86.38 81 TYR A N 1
ATOM 609 C CA . TYR A 1 81 ? 10.646 11.028 6.891 1.00 86.38 81 TYR A CA 1
ATOM 610 C C . TYR A 1 81 ? 9.618 9.921 7.130 1.00 86.38 81 TYR A C 1
ATOM 612 O O . TYR A 1 81 ? 8.817 9.643 6.242 1.00 86.38 81 TYR A O 1
ATOM 620 N N . ARG A 1 82 ? 9.604 9.318 8.323 1.00 84.00 82 ARG A N 1
ATOM 621 C CA . ARG A 1 82 ? 8.654 8.266 8.688 1.00 84.00 82 ARG A CA 1
ATOM 622 C C . ARG A 1 82 ? 7.206 8.697 8.420 1.00 84.00 82 ARG A C 1
ATOM 624 O O . ARG A 1 82 ? 6.772 9.770 8.842 1.00 84.00 82 ARG A O 1
ATOM 631 N N . GLY A 1 83 ? 6.471 7.854 7.705 1.00 83.44 83 GLY A N 1
ATOM 632 C CA . GLY A 1 83 ? 5.116 8.081 7.214 1.00 83.44 83 GLY A CA 1
ATOM 633 C C . GLY A 1 83 ? 5.021 8.986 5.980 1.00 83.44 83 GLY A C 1
ATOM 634 O O . GLY A 1 83 ? 3.916 9.389 5.623 1.00 83.44 83 GLY A O 1
ATOM 635 N N . LYS A 1 84 ? 6.143 9.361 5.348 1.00 88.25 84 LYS A N 1
ATOM 636 C CA . LYS A 1 84 ? 6.190 10.329 4.230 1.00 88.25 84 LYS A CA 1
ATOM 637 C C . LYS A 1 84 ? 6.898 9.803 2.974 1.00 88.25 84 LYS A C 1
ATOM 639 O O . LYS A 1 84 ? 7.142 10.587 2.055 1.00 88.25 84 LYS A O 1
ATOM 644 N N . LEU A 1 85 ? 7.227 8.509 2.931 1.00 90.94 85 LEU A N 1
ATOM 645 C CA . LEU A 1 85 ? 7.847 7.821 1.784 1.00 90.94 85 LEU A CA 1
ATOM 646 C C . LEU A 1 85 ? 6.885 6.824 1.106 1.00 90.94 85 LEU A C 1
ATOM 648 O O . LEU A 1 85 ? 7.305 5.907 0.399 1.00 90.94 85 LEU A O 1
ATOM 652 N N . GLY A 1 86 ? 5.580 7.008 1.314 1.00 91.25 86 GLY A N 1
ATOM 653 C CA . GLY A 1 86 ? 4.539 6.142 0.768 1.00 91.25 86 GLY A CA 1
ATOM 654 C C . GLY A 1 86 ? 4.611 4.713 1.291 1.00 91.25 86 GLY A C 1
ATOM 655 O O . GLY A 1 86 ? 4.915 4.484 2.459 1.00 91.25 86 GLY A O 1
ATOM 656 N N . ALA A 1 87 ? 4.312 3.745 0.425 1.00 91.44 87 ALA A N 1
ATOM 657 C CA . ALA A 1 87 ? 4.369 2.327 0.776 1.00 91.44 87 ALA A CA 1
ATOM 658 C C . ALA A 1 87 ? 5.805 1.789 0.924 1.00 91.44 87 ALA A C 1
ATOM 660 O O . ALA A 1 87 ? 6.006 0.706 1.469 1.00 91.44 87 ALA A O 1
ATOM 661 N N . GLY A 1 88 ? 6.798 2.550 0.455 1.00 93.56 88 GLY A N 1
ATOM 662 C CA . GLY A 1 88 ? 8.204 2.177 0.470 1.00 93.56 88 GLY A CA 1
ATOM 663 C C . GLY A 1 88 ? 8.790 2.028 -0.930 1.00 93.56 88 GLY A C 1
ATOM 664 O O . GLY A 1 88 ? 8.265 2.567 -1.907 1.00 93.56 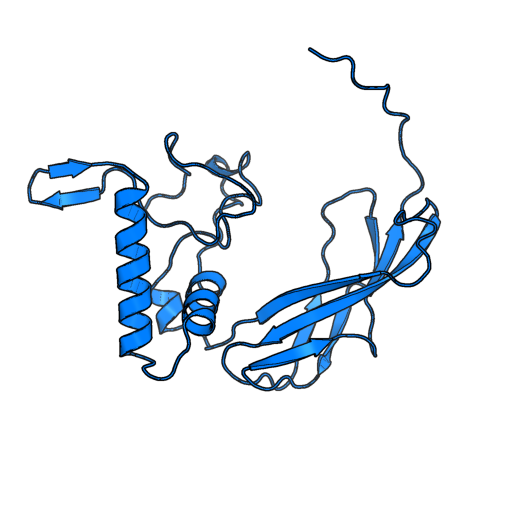88 GLY A O 1
ATOM 665 N N . ARG A 1 89 ? 9.926 1.339 -1.026 1.00 94.94 89 ARG A N 1
ATOM 666 C CA . ARG A 1 89 ? 10.698 1.214 -2.262 1.00 94.94 89 ARG A CA 1
ATOM 667 C C . ARG A 1 89 ? 10.128 0.136 -3.176 1.00 94.94 89 ARG A C 1
ATOM 669 O O . ARG A 1 89 ? 9.899 -0.988 -2.746 1.00 94.94 89 ARG A O 1
ATOM 676 N N . LEU A 1 90 ? 9.984 0.463 -4.457 1.00 96.19 90 LEU A N 1
ATOM 677 C CA . LEU A 1 90 ? 9.612 -0.461 -5.524 1.00 96.19 90 LEU A CA 1
ATOM 678 C C . LEU A 1 90 ? 10.436 -1.759 -5.454 1.00 96.19 90 LEU A C 1
ATOM 680 O O . LEU A 1 90 ? 11.666 -1.725 -5.512 1.00 96.19 90 LEU A O 1
ATOM 684 N N . ASN A 1 91 ? 9.741 -2.896 -5.401 1.00 96.25 91 ASN A N 1
ATOM 685 C CA . ASN A 1 91 ? 10.336 -4.227 -5.464 1.00 96.25 91 ASN A CA 1
ATOM 686 C C . ASN A 1 91 ? 9.585 -5.081 -6.495 1.00 96.25 91 ASN A C 1
ATOM 688 O O . ASN A 1 91 ? 8.510 -5.619 -6.229 1.00 96.25 91 ASN A O 1
ATOM 692 N N . MET A 1 92 ? 10.168 -5.195 -7.692 1.00 95.88 92 MET A N 1
ATOM 693 C CA . MET A 1 92 ? 9.546 -5.927 -8.799 1.00 95.88 92 MET A CA 1
ATOM 694 C C . MET A 1 92 ? 9.565 -7.439 -8.631 1.00 95.88 92 MET A C 1
ATOM 696 O O . MET A 1 92 ? 8.664 -8.110 -9.124 1.00 95.88 92 MET A O 1
ATOM 700 N N . TYR A 1 93 ? 10.548 -7.982 -7.912 1.00 95.69 93 TYR A N 1
ATOM 701 C CA . TYR A 1 93 ? 10.573 -9.412 -7.626 1.00 95.69 93 TYR A CA 1
ATOM 702 C C . TYR A 1 93 ? 9.341 -9.804 -6.806 1.00 95.69 93 TYR A C 1
ATOM 704 O O . TYR A 1 93 ? 8.591 -10.695 -7.199 1.00 95.69 93 TYR A O 1
ATOM 712 N N . ARG A 1 94 ? 9.065 -9.074 -5.720 1.00 96.00 94 ARG A N 1
ATOM 713 C CA . ARG A 1 94 ? 7.867 -9.293 -4.898 1.00 96.00 94 ARG A CA 1
ATOM 714 C C . ARG A 1 94 ? 6.586 -8.985 -5.662 1.00 96.00 94 ARG A C 1
ATOM 716 O O . ARG A 1 94 ? 5.635 -9.752 -5.576 1.00 96.00 94 ARG A O 1
ATOM 723 N N . ALA A 1 95 ? 6.581 -7.933 -6.485 1.00 95.62 95 ALA A N 1
ATOM 724 C CA . ALA A 1 95 ? 5.445 -7.608 -7.350 1.00 95.62 95 ALA A CA 1
ATOM 725 C C . ALA A 1 95 ? 5.062 -8.755 -8.304 1.00 95.62 95 ALA A C 1
ATOM 727 O O . ALA A 1 95 ? 3.886 -8.888 -8.635 1.00 95.62 95 ALA A O 1
ATOM 728 N N . LEU A 1 96 ? 6.006 -9.608 -8.704 1.00 95.00 96 LEU A N 1
ATOM 729 C CA . LEU A 1 96 ? 5.754 -10.748 -9.592 1.00 95.00 96 LEU A CA 1
ATOM 730 C C . LEU A 1 96 ? 5.576 -12.088 -8.857 1.00 95.00 96 LEU A C 1
ATOM 732 O O . LEU A 1 96 ? 4.957 -12.990 -9.406 1.00 95.00 96 LEU A O 1
ATOM 736 N N . SER A 1 97 ? 6.095 -12.232 -7.632 1.00 94.62 97 SER A N 1
ATOM 737 C CA . SER A 1 97 ? 6.163 -13.529 -6.931 1.00 94.62 97 SER A CA 1
ATOM 738 C C . SER A 1 97 ? 5.316 -13.645 -5.661 1.00 94.62 97 SER A C 1
ATOM 740 O O . SER A 1 97 ? 4.929 -14.756 -5.300 1.00 94.62 97 SER A O 1
ATOM 742 N N . ASP A 1 98 ? 5.003 -12.538 -4.978 1.00 93.00 98 ASP A N 1
ATOM 743 C CA . ASP A 1 98 ? 4.189 -12.586 -3.758 1.00 93.00 98 ASP A CA 1
ATOM 744 C C . ASP A 1 98 ? 2.748 -13.021 -4.108 1.00 93.00 98 ASP A C 1
ATOM 746 O O . ASP A 1 98 ? 2.265 -12.719 -5.202 1.00 93.00 98 ASP A O 1
ATOM 750 N N . PRO A 1 99 ? 1.988 -13.642 -3.189 1.00 90.62 99 PRO A N 1
ATOM 751 C CA . PRO A 1 99 ? 0.562 -13.899 -3.400 1.00 90.62 99 PRO A CA 1
ATOM 752 C C . PRO A 1 99 ? -0.188 -12.628 -3.814 1.00 90.62 99 PRO A C 1
ATOM 754 O O . PRO A 1 99 ? 0.122 -11.542 -3.313 1.00 90.62 99 PRO A O 1
ATOM 757 N N . LEU A 1 100 ? -1.173 -12.738 -4.707 1.00 90.56 100 LEU A N 1
ATOM 758 C CA . LEU A 1 100 ? -1.890 -11.595 -5.282 1.00 90.56 100 LEU A CA 1
ATOM 759 C C . LEU A 1 100 ? -2.924 -11.033 -4.299 1.00 90.56 100 LEU A C 1
ATOM 761 O O . LEU A 1 100 ? -4.121 -11.048 -4.543 1.00 90.56 100 LEU A O 1
ATOM 765 N N . LYS A 1 101 ? -2.462 -10.518 -3.163 1.00 88.81 101 LYS A N 1
ATOM 766 C CA . LYS A 1 101 ? -3.299 -9.915 -2.125 1.00 88.81 101 LYS A CA 1
ATOM 767 C C . LYS A 1 101 ? -3.009 -8.427 -2.068 1.00 88.81 101 LYS A C 1
ATOM 769 O O . LYS A 1 101 ? -1.860 -8.041 -1.874 1.00 88.81 101 LYS A O 1
ATOM 774 N N . ALA A 1 102 ? -4.039 -7.596 -2.199 1.00 89.31 102 ALA A N 1
ATOM 775 C CA . ALA A 1 102 ? -3.884 -6.157 -2.041 1.00 89.31 102 ALA A CA 1
ATOM 776 C C . ALA A 1 102 ? -5.097 -5.546 -1.344 1.00 89.31 102 ALA A C 1
ATOM 778 O O . ALA A 1 102 ? -6.161 -5.391 -1.941 1.00 89.31 102 ALA A O 1
ATOM 779 N N . LEU A 1 103 ? -4.902 -5.189 -0.074 1.00 90.12 103 LEU A N 1
ATOM 780 C CA . LEU A 1 103 ? -5.888 -4.502 0.750 1.00 90.12 103 LEU A CA 1
ATOM 781 C C . LEU A 1 103 ? -5.493 -3.038 0.922 1.00 90.12 103 LEU A C 1
ATOM 783 O O . LEU A 1 103 ? -4.324 -2.729 1.160 1.00 90.12 103 LEU A O 1
ATOM 787 N N . SER A 1 104 ? -6.473 -2.145 0.853 1.00 89.25 104 SER A N 1
ATOM 788 C CA . SER A 1 104 ? -6.297 -0.733 1.192 1.00 89.25 104 SER A CA 1
ATOM 789 C C . SER A 1 104 ? -7.374 -0.265 2.158 1.00 89.25 104 SER A C 1
ATOM 791 O O . SER A 1 104 ? -8.486 -0.787 2.152 1.00 89.25 104 SER A O 1
ATOM 793 N N . ILE A 1 105 ? -7.045 0.730 2.979 1.00 87.00 105 ILE A N 1
ATOM 794 C CA . ILE A 1 105 ? -8.020 1.407 3.833 1.00 87.00 105 ILE A CA 1
ATOM 795 C C . ILE A 1 105 ? -8.746 2.441 2.974 1.00 87.00 105 ILE A C 1
ATOM 797 O O . ILE A 1 105 ? -8.144 3.424 2.549 1.00 87.00 105 ILE A O 1
ATOM 801 N N . GLY A 1 106 ? -10.036 2.217 2.733 1.00 84.00 106 GLY A N 1
ATOM 802 C CA . GLY A 1 106 ? -10.876 3.112 1.940 1.00 84.00 106 GLY A CA 1
ATOM 803 C C . GLY A 1 106 ? -11.447 4.273 2.754 1.00 84.00 106 GLY A C 1
ATOM 804 O O . GLY A 1 106 ? -11.504 5.403 2.276 1.00 84.00 106 GLY A O 1
ATOM 805 N N . ALA A 1 107 ? -11.882 4.003 3.985 1.00 84.75 107 ALA A N 1
ATOM 806 C CA . ALA A 1 107 ? -12.414 5.002 4.910 1.00 84.75 107 ALA A CA 1
ATOM 807 C C . ALA A 1 107 ? -12.388 4.471 6.346 1.00 84.75 107 ALA A C 1
ATOM 809 O O . ALA A 1 107 ? -12.325 3.264 6.569 1.00 84.75 107 ALA A O 1
ATOM 810 N N . TYR A 1 108 ? -12.508 5.359 7.326 1.00 87.50 108 TYR A N 1
ATOM 811 C CA . TYR A 1 108 ? -12.771 4.979 8.709 1.00 87.50 108 TYR A CA 1
ATOM 812 C C . TYR A 1 108 ? -13.677 6.009 9.384 1.00 87.50 108 TYR A C 1
ATOM 814 O O . TYR A 1 108 ? -13.730 7.171 8.981 1.00 87.50 108 TYR A O 1
ATOM 822 N N . ALA A 1 109 ? -14.403 5.571 10.405 1.00 83.50 109 ALA A N 1
ATOM 823 C CA . ALA A 1 109 ? -15.309 6.393 11.191 1.00 83.50 109 ALA A CA 1
ATOM 824 C C . ALA A 1 109 ? -15.249 5.986 12.664 1.00 83.50 109 ALA A C 1
ATOM 826 O O . ALA A 1 109 ? -14.960 4.835 12.985 1.00 83.50 109 ALA A O 1
ATOM 827 N N . PHE A 1 110 ? -15.556 6.931 13.546 1.00 82.62 110 PHE A N 1
ATOM 828 C CA . PHE A 1 110 ? -15.742 6.684 14.972 1.00 82.62 110 PHE A CA 1
ATOM 829 C C . PHE A 1 110 ? -17.231 6.776 15.313 1.00 82.62 110 PHE A C 1
ATOM 831 O O . PHE A 1 110 ? -17.947 7.587 14.720 1.00 82.62 110 PHE A O 1
ATOM 838 N N . ASP A 1 111 ? -17.705 5.947 16.240 1.00 72.88 111 ASP A N 1
ATOM 839 C CA . ASP A 1 111 ? -19.071 6.040 16.754 1.00 72.88 111 ASP A CA 1
ATOM 840 C C . ASP A 1 111 ? -19.294 7.305 17.608 1.00 72.88 111 ASP A C 1
ATOM 842 O O . ASP A 1 111 ? -18.372 8.053 17.932 1.00 72.88 111 ASP A O 1
ATOM 846 N N . GLN A 1 112 ? -20.564 7.549 17.942 1.00 56.19 112 GLN A N 1
ATOM 847 C CA . GLN A 1 112 ? -21.179 8.757 18.522 1.00 56.19 112 GLN A CA 1
ATOM 848 C C . GLN A 1 112 ? -20.647 9.213 19.911 1.00 56.19 112 GLN A C 1
ATOM 850 O O . GLN A 1 112 ? -21.339 9.925 20.634 1.00 56.19 112 GLN A O 1
ATOM 855 N N . GLY A 1 113 ? -19.412 8.879 20.295 1.00 47.69 113 GLY A N 1
ATOM 856 C CA . GLY A 1 113 ? -18.686 9.546 21.388 1.00 47.69 113 GLY A CA 1
ATOM 857 C C . GLY A 1 113 ? -18.190 10.955 21.024 1.00 47.69 113 GLY A C 1
ATOM 858 O O . GLY A 1 113 ? -17.680 11.686 21.871 1.00 47.69 113 GLY A O 1
ATOM 859 N N . VAL A 1 114 ? -18.352 11.360 19.763 1.00 48.06 114 VAL A N 1
ATOM 860 C CA . VAL A 1 114 ? -17.848 12.617 19.208 1.00 48.06 114 VAL A CA 1
ATOM 861 C C . VAL A 1 114 ? -18.856 13.758 19.377 1.00 48.06 114 VAL A C 1
ATOM 863 O O . VAL A 1 114 ? -19.657 14.058 18.494 1.00 48.06 114 VAL A O 1
ATOM 866 N N . ARG A 1 115 ? -18.787 14.477 20.501 1.00 43.09 115 ARG A N 1
ATOM 867 C CA . ARG A 1 115 ? -19.399 15.813 20.595 1.00 43.09 115 ARG A CA 1
ATOM 868 C C . ARG A 1 115 ? -18.518 16.790 19.806 1.00 43.09 115 ARG A C 1
ATOM 870 O O . ARG A 1 115 ? -17.444 17.166 20.260 1.00 43.09 115 ARG A O 1
ATOM 877 N N . GLY A 1 116 ? -18.943 17.163 18.599 1.00 49.19 116 GLY A N 1
ATOM 878 C CA . GLY A 1 116 ? -18.223 18.137 17.765 1.00 49.19 116 GLY A CA 1
ATOM 879 C C . GLY A 1 116 ? -16.894 17.646 17.175 1.00 49.19 116 GLY A C 1
ATOM 880 O O . GLY A 1 116 ? -16.015 18.463 16.931 1.00 49.19 116 GLY A O 1
ATOM 881 N N . GLY A 1 117 ? -16.722 16.335 16.954 1.00 51.41 117 GLY A N 1
ATOM 882 C CA . GLY A 1 117 ? -15.538 15.796 16.265 1.00 51.41 117 GLY A CA 1
ATOM 883 C C . GLY A 1 117 ? -14.311 15.520 17.148 1.00 51.41 117 GLY A C 1
ATOM 884 O O . GLY A 1 117 ? -13.287 15.083 16.631 1.00 51.41 117 GLY A O 1
ATOM 885 N N . TYR A 1 118 ? -14.416 15.702 18.471 1.00 55.69 118 TYR A N 1
ATOM 886 C CA . TYR A 1 118 ? -13.366 15.349 19.433 1.00 55.69 118 TYR A CA 1
ATOM 887 C C . TYR A 1 118 ? -13.755 14.169 20.336 1.00 55.69 118 TYR A C 1
ATOM 889 O O . TYR A 1 118 ? -14.880 14.100 20.830 1.00 55.69 118 TYR A O 1
ATOM 897 N N . LEU A 1 119 ? -12.796 13.273 20.589 1.00 59.81 119 LEU A N 1
ATOM 898 C CA . LEU A 1 119 ? -12.866 12.273 21.658 1.00 59.81 119 LEU A CA 1
ATOM 899 C C . LEU A 1 119 ? -12.359 12.905 22.958 1.00 59.81 119 LEU A C 1
ATOM 901 O O . LEU A 1 119 ? -11.255 13.457 22.989 1.00 59.81 119 LEU A O 1
ATOM 905 N N . TYR A 1 120 ? -13.143 12.831 24.033 1.00 65.69 120 TYR A N 1
ATOM 906 C CA . TYR A 1 120 ? -12.730 13.376 25.325 1.00 65.69 120 TYR A CA 1
ATOM 907 C C . TYR A 1 120 ? -11.965 12.345 26.160 1.00 65.69 120 TYR A C 1
ATOM 909 O O . TYR A 1 120 ? -12.156 11.134 26.052 1.00 65.69 120 TYR A O 1
ATOM 917 N N . ALA A 1 121 ? -11.091 12.849 27.030 1.00 68.88 121 ALA A N 1
ATOM 918 C CA . ALA A 1 121 ? -10.376 12.058 28.023 1.00 68.88 121 ALA A CA 1
ATOM 919 C C . ALA A 1 121 ? -11.322 11.132 28.806 1.00 68.88 121 ALA A C 1
ATOM 921 O O . ALA A 1 121 ? -12.317 11.590 29.364 1.00 68.88 121 ALA A O 1
ATOM 922 N N . GLY A 1 122 ? -10.987 9.842 28.874 1.00 67.06 122 GLY A N 1
ATOM 923 C CA . GLY A 1 122 ? -11.776 8.842 29.598 1.00 67.06 122 GLY A CA 1
ATOM 924 C C . GLY A 1 122 ? -13.004 8.316 28.849 1.00 67.06 122 GLY A C 1
ATOM 925 O O . GLY A 1 122 ? -13.651 7.399 29.349 1.00 67.06 122 GLY A O 1
ATOM 926 N N . GLN A 1 123 ? -13.313 8.827 27.652 1.00 73.88 123 GLN A N 1
ATOM 927 C CA . GLN A 1 123 ? -14.340 8.239 26.794 1.00 73.88 123 GLN A CA 1
ATOM 928 C C . GLN A 1 123 ? -13.779 7.077 25.973 1.00 73.88 123 GLN A C 1
ATOM 930 O O . GLN A 1 123 ? -12.617 7.078 25.559 1.00 73.88 123 GLN A O 1
ATOM 935 N N . THR A 1 124 ? -14.643 6.091 25.744 1.00 81.62 124 THR A N 1
ATOM 936 C CA . THR A 1 124 ? -14.413 4.981 24.817 1.00 81.62 124 THR A CA 1
ATOM 937 C C . THR A 1 124 ? -15.176 5.251 23.528 1.00 81.62 124 THR A C 1
ATOM 939 O O . THR A 1 124 ? -16.298 5.748 23.586 1.00 81.62 124 THR A O 1
ATOM 942 N N . SER A 1 125 ? -14.582 4.907 22.390 1.00 83.75 125 SER A N 1
ATOM 943 C CA . SER A 1 125 ? -15.228 4.961 21.081 1.00 83.75 125 SER A CA 1
ATOM 944 C C . SER A 1 125 ? -14.914 3.709 20.273 1.00 83.75 125 SER A C 1
ATOM 946 O O . SER A 1 125 ? -13.839 3.111 20.399 1.00 83.75 125 SER A O 1
ATOM 948 N N . GLN A 1 126 ? -15.884 3.305 19.465 1.00 87.94 126 GLN A N 1
ATOM 949 C CA . GLN A 1 126 ? -15.750 2.272 18.457 1.00 87.94 126 GLN A CA 1
ATOM 950 C C . GLN A 1 126 ? -15.232 2.877 17.154 1.00 87.94 126 GLN A C 1
ATOM 952 O O . GLN A 1 126 ? -15.704 3.928 16.727 1.00 87.94 126 GLN A O 1
ATOM 957 N N . MET A 1 127 ? -14.285 2.204 16.503 1.00 88.00 127 MET A N 1
ATOM 958 C CA . MET A 1 127 ? -13.784 2.582 15.185 1.00 88.00 127 MET A CA 1
ATOM 959 C C . MET A 1 127 ? -14.204 1.551 14.140 1.00 88.00 127 MET A C 1
ATOM 961 O O . MET A 1 127 ? -13.834 0.375 14.214 1.00 88.00 127 MET A O 1
ATOM 965 N N . ILE A 1 128 ? -14.933 2.034 13.139 1.00 91.12 128 ILE A N 1
ATOM 966 C CA . ILE A 1 128 ? -15.289 1.293 11.934 1.00 91.12 128 ILE A CA 1
ATOM 967 C C . ILE A 1 128 ? -14.278 1.623 10.850 1.00 91.12 128 ILE A C 1
ATOM 969 O O . ILE A 1 128 ? -13.977 2.790 10.610 1.00 91.12 128 ILE A O 1
ATOM 973 N N . CYS A 1 129 ? -13.766 0.603 10.179 1.00 91.44 129 CYS A N 1
ATOM 974 C CA . CYS A 1 129 ? -12.843 0.736 9.067 1.00 91.44 129 CYS A CA 1
ATOM 975 C C . CYS A 1 129 ? -13.418 0.020 7.846 1.00 91.44 129 CYS A C 1
ATOM 977 O O . CYS A 1 129 ? -13.985 -1.066 7.952 1.00 91.44 129 CYS A O 1
ATOM 979 N N . TYR A 1 130 ? -13.279 0.656 6.689 1.00 92.19 130 TYR A N 1
ATOM 980 C CA . TYR A 1 130 ? -13.650 0.119 5.394 1.00 92.19 130 TYR A CA 1
ATOM 981 C C . TYR A 1 130 ? -12.386 -0.283 4.653 1.00 92.19 130 TYR A C 1
ATOM 983 O O . TYR A 1 130 ? -11.467 0.529 4.508 1.00 92.19 130 TYR A O 1
ATOM 991 N N . LEU A 1 131 ? -12.359 -1.516 4.164 1.00 93.38 131 LEU A N 1
ATOM 992 C CA . LEU A 1 131 ? -11.229 -2.078 3.438 1.00 93.38 131 LEU A CA 1
ATOM 993 C C . LEU A 1 131 ? -11.652 -2.453 2.028 1.00 93.38 131 LEU A C 1
ATOM 995 O O . LEU A 1 131 ? -12.684 -3.094 1.848 1.00 93.38 131 LEU A O 1
ATOM 999 N N . ASP A 1 132 ? -10.832 -2.080 1.056 1.00 93.00 132 ASP A N 1
ATOM 1000 C CA . ASP A 1 132 ? -10.981 -2.463 -0.343 1.00 93.00 132 ASP A CA 1
ATOM 1001 C C . ASP A 1 132 ? -10.006 -3.593 -0.658 1.00 93.00 132 ASP A C 1
ATOM 1003 O O . ASP A 1 132 ? -8.797 -3.432 -0.465 1.00 93.00 132 ASP A O 1
ATOM 1007 N N . ASN A 1 133 ? -10.517 -4.724 -1.147 1.00 94.44 133 ASN A N 1
ATOM 1008 C CA . ASN A 1 133 ? -9.686 -5.776 -1.722 1.00 94.44 133 ASN A CA 1
ATOM 1009 C C . ASN A 1 133 ? -9.604 -5.593 -3.234 1.00 94.44 133 ASN A C 1
ATOM 1011 O O . ASN A 1 133 ? -10.625 -5.634 -3.904 1.00 94.44 133 ASN A O 1
ATOM 1015 N N . TYR A 1 134 ? -8.405 -5.415 -3.779 1.00 92.88 134 TYR A N 1
ATOM 1016 C CA . TYR A 1 134 ? -8.222 -5.163 -5.211 1.00 92.88 134 TYR A CA 1
ATOM 1017 C C . TYR A 1 134 ? -7.906 -6.424 -6.017 1.00 92.88 134 TYR A C 1
ATOM 1019 O O . TYR A 1 134 ? -8.176 -6.455 -7.212 1.00 92.88 134 TYR A O 1
ATOM 1027 N N . LEU A 1 135 ? -7.307 -7.442 -5.398 1.00 92.88 135 LEU A N 1
ATOM 1028 C CA . LEU A 1 135 ? -6.770 -8.611 -6.103 1.00 92.88 135 LEU A CA 1
ATOM 1029 C C . LEU A 1 135 ? -7.502 -9.885 -5.660 1.00 92.88 135 LEU A C 1
ATOM 1031 O O . LEU A 1 135 ? -8.725 -9.889 -5.642 1.00 92.88 135 LEU A O 1
ATOM 1035 N N . GLU A 1 136 ? -6.818 -10.980 -5.340 1.00 94.00 136 GLU A N 1
ATOM 1036 C CA . GLU A 1 136 ? -7.458 -12.271 -5.073 1.00 94.00 136 GLU A CA 1
ATOM 1037 C C . GLU A 1 136 ? -8.428 -12.251 -3.881 1.00 94.00 136 GLU A C 1
ATOM 1039 O O . GLU A 1 136 ? -8.215 -11.520 -2.906 1.00 94.00 136 GLU A O 1
ATOM 1044 N N . PRO A 1 137 ? -9.488 -13.084 -3.918 1.00 93.44 137 PRO A N 1
ATOM 1045 C CA . PRO A 1 137 ? -10.377 -13.258 -2.780 1.00 93.44 137 PRO A CA 1
ATOM 1046 C C . PRO A 1 137 ? -9.632 -13.834 -1.566 1.00 93.44 137 PRO A C 1
ATOM 1048 O O . PRO A 1 137 ? -8.723 -14.658 -1.678 1.00 93.44 137 PRO A O 1
ATOM 1051 N N . LEU A 1 138 ? -10.057 -13.417 -0.377 1.00 92.25 138 LEU A N 1
ATOM 1052 C CA . LEU A 1 138 ? -9.541 -13.872 0.907 1.00 92.25 138 LEU A CA 1
ATOM 1053 C C . LEU A 1 138 ? -10.596 -14.738 1.592 1.00 92.25 138 LEU A C 1
ATOM 1055 O O . LEU A 1 138 ? -11.732 -14.308 1.764 1.00 92.25 138 LEU A O 1
ATOM 1059 N N . ASN A 1 139 ? -10.217 -15.936 2.039 1.00 92.69 139 ASN A N 1
ATOM 1060 C CA . ASN A 1 139 ? -11.133 -16.825 2.766 1.00 92.69 139 ASN A CA 1
ATOM 1061 C C . ASN A 1 139 ? -11.443 -16.304 4.176 1.00 92.69 139 ASN A C 1
ATOM 1063 O O . ASN A 1 139 ? -12.553 -16.459 4.674 1.00 92.69 139 ASN A O 1
ATOM 1067 N N . THR A 1 140 ? -10.452 -15.683 4.810 1.00 91.75 140 THR A N 1
ATOM 1068 C CA . THR A 1 140 ? -10.550 -15.080 6.138 1.00 91.75 140 THR A CA 1
ATOM 1069 C C . THR A 1 140 ? -9.617 -13.881 6.226 1.00 91.75 140 THR A C 1
ATOM 1071 O O . THR A 1 140 ? -8.454 -13.947 5.821 1.00 91.75 140 THR A O 1
ATOM 1074 N N . LEU A 1 141 ? -10.126 -12.780 6.777 1.00 92.94 141 LEU A N 1
ATOM 1075 C CA . LEU A 1 141 ? -9.371 -11.563 7.036 1.00 92.94 141 LEU A CA 1
ATOM 1076 C C . LEU A 1 141 ? -9.499 -11.167 8.512 1.00 92.94 141 LEU A C 1
ATOM 1078 O O . LEU A 1 141 ? -10.594 -10.906 9.011 1.00 92.94 141 LEU A O 1
ATOM 1082 N N . HIS A 1 142 ? -8.354 -11.094 9.188 1.00 92.75 142 HIS A N 1
ATOM 1083 C CA . HIS A 1 142 ? -8.212 -10.524 10.525 1.00 92.75 142 HIS A CA 1
ATOM 1084 C C . HIS A 1 142 ? -7.290 -9.314 10.451 1.00 92.75 142 HIS A C 1
ATOM 1086 O O . HIS A 1 142 ? -6.233 -9.371 9.821 1.00 92.75 142 HIS A O 1
ATOM 1092 N N . VAL A 1 143 ? -7.685 -8.223 11.096 1.00 93.06 143 VAL A N 1
ATOM 1093 C CA . VAL A 1 143 ? -6.952 -6.957 11.067 1.00 93.06 143 VAL A CA 1
ATOM 1094 C C . VAL A 1 143 ? -6.628 -6.537 12.486 1.00 93.06 143 VAL A C 1
ATOM 1096 O O . VAL A 1 143 ? -7.479 -6.611 13.369 1.00 93.06 143 VAL A O 1
ATOM 1099 N N . THR A 1 144 ? -5.395 -6.080 12.696 1.00 93.69 144 THR A N 1
ATOM 1100 C CA . THR A 1 144 ? -4.948 -5.533 13.976 1.00 93.69 144 THR A CA 1
ATOM 1101 C C . THR A 1 144 ? -4.695 -4.035 13.857 1.00 93.69 144 THR A C 1
ATOM 1103 O O . THR A 1 144 ? -3.853 -3.600 13.071 1.00 93.69 144 THR A O 1
ATOM 1106 N N . LEU A 1 145 ? -5.382 -3.244 14.675 1.00 88.88 145 LEU A N 1
ATOM 1107 C CA . LEU A 1 145 ? -5.142 -1.819 14.834 1.00 88.88 145 LEU A CA 1
ATOM 1108 C C . LEU A 1 145 ? -3.887 -1.583 15.682 1.00 88.88 145 LEU A C 1
ATOM 1110 O O . LEU A 1 145 ? -3.705 -2.188 16.738 1.00 88.88 145 LEU A O 1
ATOM 1114 N N . ARG A 1 146 ? -3.027 -0.659 15.247 1.00 85.62 146 ARG A N 1
ATOM 1115 C CA . ARG A 1 146 ? -1.872 -0.189 16.022 1.00 85.62 146 ARG A CA 1
ATOM 1116 C C . ARG A 1 146 ? -1.968 1.313 16.239 1.00 85.62 146 ARG A C 1
ATOM 1118 O O . ARG A 1 146 ? -2.265 2.062 15.314 1.00 85.62 146 ARG A O 1
ATOM 1125 N N . ALA A 1 147 ? -1.682 1.744 17.461 1.00 80.00 147 ALA A N 1
ATOM 1126 C CA . ALA A 1 147 ? -1.614 3.148 17.829 1.00 80.00 147 ALA A CA 1
ATOM 1127 C C . ALA A 1 147 ? -0.166 3.534 18.135 1.00 80.00 147 ALA A C 1
ATOM 1129 O O . ALA A 1 147 ? 0.499 2.881 18.936 1.00 80.00 147 ALA A O 1
ATOM 1130 N N . TYR A 1 148 ? 0.303 4.615 17.514 1.00 75.19 148 TYR A N 1
ATOM 1131 C CA . TYR A 1 148 ? 1.642 5.172 17.747 1.00 75.19 148 TYR A CA 1
ATOM 1132 C C . TYR A 1 148 ? 1.636 6.342 18.742 1.00 75.19 148 TYR A C 1
ATOM 1134 O O . TYR A 1 148 ? 2.686 6.782 19.199 1.00 75.19 148 TYR A O 1
ATOM 1142 N N . SER A 1 149 ? 0.452 6.855 19.087 1.00 78.31 149 SER A N 1
ATOM 1143 C CA . SER A 1 149 ? 0.288 7.942 20.048 1.00 78.31 149 SER A CA 1
ATOM 1144 C C . SER A 1 149 ? 0.172 7.383 21.470 1.00 78.31 149 SER A C 1
ATOM 1146 O O . SER A 1 149 ? -0.698 6.541 21.704 1.00 78.31 149 SER A O 1
ATOM 1148 N N . PRO A 1 150 ? 0.943 7.891 22.452 1.00 77.06 150 PRO A N 1
ATOM 1149 C CA . PRO A 1 150 ? 0.825 7.469 23.851 1.00 77.06 150 PRO A CA 1
ATOM 1150 C C . PRO A 1 150 ? -0.516 7.869 24.488 1.00 77.06 150 PRO A C 1
ATOM 1152 O O . PRO A 1 150 ? -0.823 7.457 25.607 1.00 77.06 150 PRO A O 1
ATOM 1155 N N . TYR A 1 151 ? -1.310 8.687 23.794 1.00 77.69 151 TYR A N 1
ATOM 1156 C CA . TYR A 1 151 ? -2.608 9.173 24.250 1.00 77.69 151 TYR A CA 1
ATOM 1157 C C . TYR A 1 151 ? -3.773 8.276 23.821 1.00 77.69 151 TYR A C 1
ATOM 1159 O O . TYR A 1 151 ? -4.865 8.412 24.367 1.00 77.69 151 TYR A O 1
ATOM 1167 N N . VAL A 1 152 ? -3.546 7.342 22.893 1.00 80.69 152 VAL A N 1
ATOM 1168 C CA . VAL A 1 152 ? -4.550 6.369 22.454 1.00 80.69 152 VAL A CA 1
ATOM 1169 C C . VAL A 1 152 ? -4.325 5.060 23.198 1.00 80.69 152 VAL A C 1
ATOM 1171 O O . VAL A 1 152 ? -3.263 4.449 23.107 1.00 80.69 152 VAL A O 1
ATOM 1174 N N . GLN A 1 153 ? -5.338 4.610 23.928 1.00 86.12 153 GLN A N 1
ATOM 1175 C CA . GLN A 1 153 ? -5.394 3.270 24.490 1.00 86.12 153 GLN A CA 1
ATOM 1176 C C . GLN A 1 153 ? -6.249 2.388 23.584 1.00 86.12 153 GLN A C 1
ATOM 1178 O O . GLN A 1 153 ? -7.412 2.693 23.338 1.00 86.12 153 GLN A O 1
ATOM 1183 N N . LEU A 1 154 ? -5.681 1.282 23.112 1.00 89.44 154 LEU A N 1
ATOM 1184 C CA . LEU A 1 154 ? -6.431 0.243 22.414 1.00 89.44 154 LEU A CA 1
ATOM 1185 C C . LEU A 1 154 ? -7.078 -0.665 23.466 1.00 89.44 154 LEU A C 1
ATOM 1187 O O . LEU A 1 154 ? -6.368 -1.267 24.271 1.00 89.44 154 LEU A O 1
ATOM 1191 N N . LEU A 1 155 ? -8.409 -0.701 23.501 1.00 91.06 155 LEU A N 1
ATOM 1192 C CA . LEU A 1 155 ? -9.188 -1.602 24.358 1.00 91.06 155 LEU A CA 1
ATOM 1193 C C . LEU A 1 155 ? -9.514 -2.903 23.626 1.00 91.06 155 LEU A C 1
ATOM 1195 O O . LEU A 1 155 ? -9.474 -3.967 24.230 1.00 91.06 155 LEU A O 1
ATOM 1199 N N . ASP A 1 156 ? -9.800 -2.790 22.331 1.00 93.00 156 ASP A N 1
ATOM 1200 C CA . ASP A 1 156 ? -9.891 -3.903 21.400 1.00 93.00 156 ASP A CA 1
ATOM 1201 C C . ASP A 1 156 ? -9.208 -3.502 20.093 1.00 93.00 156 ASP A C 1
ATOM 1203 O O . ASP A 1 156 ? -9.588 -2.520 19.446 1.00 93.00 156 ASP A O 1
ATOM 1207 N N . SER A 1 157 ? -8.139 -4.215 19.759 1.00 92.75 157 SER A N 1
ATOM 1208 C CA . SER A 1 157 ? -7.307 -3.935 18.595 1.00 92.75 157 SER A CA 1
ATOM 1209 C C . SER A 1 157 ? -7.503 -4.939 17.474 1.00 92.75 157 SER A C 1
ATOM 1211 O O . SER A 1 157 ? -6.851 -4.778 16.447 1.00 92.75 157 SER A O 1
ATOM 1213 N N . MET A 1 158 ? -8.349 -5.956 17.629 1.00 95.25 158 MET A N 1
ATOM 1214 C CA . MET A 1 158 ? -8.533 -6.994 16.619 1.00 95.25 158 MET A CA 1
ATOM 1215 C C . MET A 1 158 ? -9.936 -6.907 16.031 1.00 95.25 158 MET A C 1
ATOM 1217 O O . MET A 1 158 ? -10.887 -6.631 16.742 1.00 95.25 158 MET A O 1
ATOM 1221 N N . ALA A 1 159 ? -10.046 -7.115 14.721 1.00 95.50 159 ALA A N 1
ATOM 1222 C CA . ALA A 1 159 ? -11.329 -7.187 14.034 1.00 95.50 159 ALA A CA 1
ATOM 1223 C C . ALA A 1 159 ? -11.304 -8.287 12.970 1.00 95.50 159 ALA A C 1
ATOM 1225 O O . ALA A 1 159 ? -1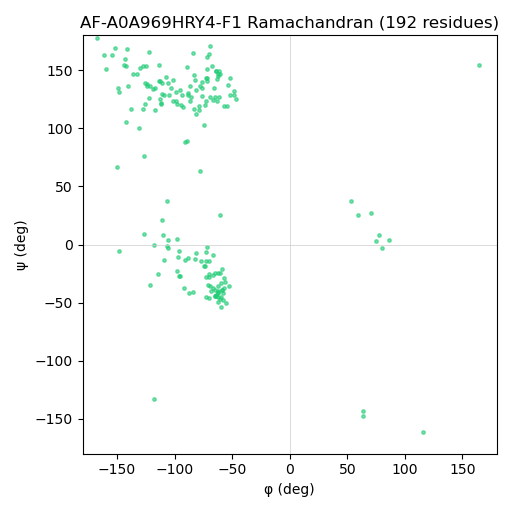0.332 -8.405 12.210 1.00 95.50 159 ALA A O 1
ATOM 1226 N N . SER A 1 160 ? -12.372 -9.077 12.890 1.00 95.50 160 SER A N 1
ATOM 1227 C CA . SER A 1 160 ? -12.601 -10.051 11.826 1.00 95.50 160 SER A CA 1
ATOM 1228 C C . SER A 1 160 ? -13.544 -9.504 10.756 1.00 95.50 160 SER A C 1
ATOM 1230 O O . SER A 1 160 ? -14.626 -9.003 11.042 1.00 95.50 160 SER A O 1
ATOM 1232 N N . TYR A 1 161 ? -13.130 -9.648 9.498 1.00 94.69 161 TYR A N 1
ATOM 1233 C CA . TYR A 1 161 ? -13.901 -9.255 8.314 1.00 94.69 161 TYR A CA 1
ATOM 1234 C C . TYR A 1 161 ? -14.477 -10.472 7.573 1.00 94.69 161 TYR A C 1
ATOM 1236 O O . TYR A 1 161 ? -15.187 -10.309 6.585 1.00 94.69 161 TYR A O 1
ATOM 1244 N N . GLY A 1 162 ? -14.177 -11.693 8.030 1.00 93.38 162 GLY A N 1
ATOM 1245 C CA . GLY A 1 162 ? -14.590 -12.924 7.356 1.00 93.38 162 GLY A CA 1
ATOM 1246 C C . GLY A 1 162 ? -13.970 -13.076 5.962 1.00 93.38 162 GLY A C 1
ATOM 1247 O O . GLY A 1 162 ? -12.832 -12.657 5.734 1.00 93.38 162 GLY A O 1
ATOM 1248 N N . ALA A 1 163 ? -14.710 -13.713 5.052 1.00 93.69 163 ALA A N 1
ATOM 1249 C CA . ALA A 1 163 ? -14.309 -13.865 3.659 1.00 93.69 163 ALA A CA 1
ATOM 1250 C C . ALA A 1 163 ? -14.542 -12.565 2.876 1.00 93.69 163 ALA A C 1
ATOM 1252 O O . ALA A 1 163 ? -15.593 -11.937 2.993 1.00 93.69 163 ALA A O 1
ATOM 1253 N N . VAL A 1 164 ? -13.577 -12.185 2.041 1.00 94.12 164 VAL A N 1
ATOM 1254 C CA . VAL A 1 164 ? -13.599 -10.941 1.266 1.00 94.12 164 VAL A CA 1
ATOM 1255 C C . VAL A 1 164 ? -13.367 -11.271 -0.198 1.00 94.12 164 VAL A C 1
ATOM 1257 O O . VAL A 1 164 ? -12.308 -11.772 -0.566 1.00 94.12 164 VAL A O 1
ATOM 1260 N N . SER A 1 165 ? -14.355 -10.994 -1.046 1.00 94.25 165 SER A N 1
ATOM 1261 C CA . SER A 1 165 ? -14.225 -11.209 -2.492 1.00 94.25 165 SER A CA 1
ATOM 1262 C C . SER A 1 165 ? -13.255 -10.210 -3.134 1.00 94.25 165 SER A C 1
ATOM 1264 O O . SER A 1 165 ? -12.893 -9.199 -2.530 1.00 94.25 165 SER A O 1
ATOM 1266 N N . SER A 1 166 ? -12.814 -10.512 -4.355 1.00 92.81 166 SER A N 1
ATOM 1267 C CA . SER A 1 166 ? -12.045 -9.579 -5.183 1.00 92.81 166 SER A CA 1
ATOM 1268 C C . SER A 1 166 ? -12.882 -8.347 -5.532 1.00 92.81 166 SER A C 1
ATOM 1270 O O . SER A 1 166 ? -14.083 -8.477 -5.758 1.00 92.81 166 SER A O 1
ATOM 1272 N N . GLU A 1 167 ? -12.255 -7.173 -5.561 1.00 92.62 167 GLU A N 1
ATOM 1273 C CA . GLU A 1 167 ? -12.856 -5.886 -5.950 1.00 92.62 167 GLU A CA 1
ATOM 1274 C C . GLU A 1 167 ? -14.059 -5.459 -5.089 1.00 92.62 167 GLU A C 1
ATOM 1276 O O . GLU A 1 167 ? -14.913 -4.682 -5.514 1.00 92.62 167 GLU A O 1
ATOM 1281 N N . VAL A 1 168 ? -14.121 -5.946 -3.845 1.00 93.31 168 VAL A N 1
ATOM 1282 C CA . VAL A 1 168 ? -15.195 -5.632 -2.896 1.00 93.31 168 VAL A CA 1
ATOM 1283 C C . VAL A 1 168 ? -14.672 -4.804 -1.728 1.00 93.31 168 VAL A C 1
ATOM 1285 O O . VAL A 1 168 ? -13.600 -5.064 -1.173 1.00 93.31 168 VAL A O 1
ATOM 1288 N N . ARG A 1 169 ? -15.494 -3.831 -1.318 1.00 94.00 169 ARG A N 1
ATOM 1289 C CA . ARG A 1 169 ? -15.343 -3.106 -0.058 1.00 94.00 169 ARG A CA 1
ATOM 1290 C C . ARG A 1 169 ? -16.067 -3.828 1.073 1.00 94.00 169 ARG A C 1
ATOM 1292 O O . ARG A 1 169 ? -17.264 -4.088 0.981 1.00 94.00 169 ARG A O 1
ATOM 1299 N N . VAL A 1 170 ? -15.362 -4.071 2.169 1.00 95.12 170 VAL A N 1
ATOM 1300 C CA . VAL A 1 170 ? -15.899 -4.659 3.406 1.00 95.12 170 VAL A CA 1
ATOM 1301 C C . VAL A 1 170 ? -15.676 -3.731 4.595 1.00 95.12 170 VAL A C 1
ATOM 1303 O O . VAL A 1 170 ? -14.911 -2.773 4.511 1.00 95.12 170 VAL A O 1
ATOM 1306 N N . ASN A 1 171 ? -16.357 -3.998 5.705 1.00 94.12 171 ASN A N 1
ATOM 1307 C CA . ASN A 1 171 ? -16.235 -3.240 6.946 1.00 94.12 171 ASN A CA 1
ATOM 1308 C C . ASN A 1 171 ? -16.300 -4.178 8.157 1.00 94.12 171 ASN A C 1
ATOM 1310 O O . ASN A 1 171 ? -16.687 -5.339 8.028 1.00 94.12 171 ASN A O 1
ATOM 1314 N N . ASN A 1 172 ? -15.970 -3.650 9.330 1.00 94.62 172 ASN A N 1
ATOM 1315 C CA . ASN A 1 172 ? -16.047 -4.367 10.598 1.00 94.62 172 ASN A CA 1
ATOM 1316 C C . ASN A 1 172 ? -17.215 -3.916 11.495 1.00 94.62 172 ASN A C 1
ATOM 1318 O O . ASN A 1 172 ? -17.060 -3.876 12.711 1.00 94.62 172 ASN A O 1
ATOM 1322 N N . PHE A 1 173 ? -18.394 -3.585 10.952 1.00 92.75 173 PHE A N 1
ATOM 1323 C CA . PHE A 1 173 ? -19.556 -3.212 11.786 1.00 92.75 173 PHE A CA 1
ATOM 1324 C C . PHE A 1 173 ? -19.945 -4.283 12.813 1.00 92.75 173 PHE A C 1
ATOM 1326 O O . PHE A 1 173 ? -20.405 -3.946 13.900 1.00 92.75 173 PHE A O 1
ATOM 1333 N N . ASN A 1 174 ? -19.739 -5.558 12.479 1.00 92.56 174 ASN A N 1
ATOM 1334 C CA . ASN A 1 174 ? -20.036 -6.680 13.370 1.00 92.56 174 ASN A CA 1
ATOM 1335 C C . ASN A 1 174 ? -18.927 -6.949 14.404 1.00 92.56 174 ASN A C 1
ATOM 1337 O O . ASN A 1 174 ? -19.154 -7.720 15.330 1.00 92.56 174 ASN A O 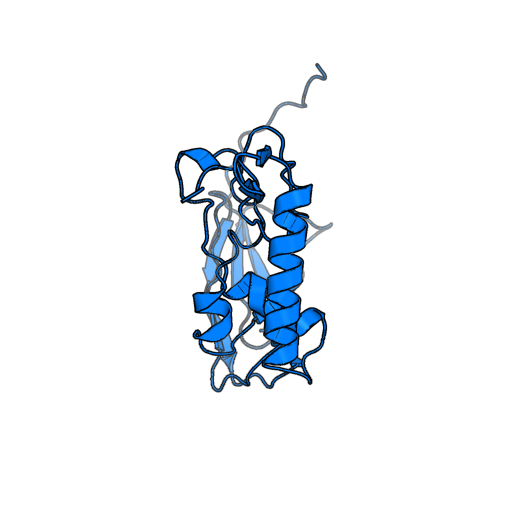1
ATOM 1341 N N . ASP A 1 175 ? -17.748 -6.339 14.239 1.00 94.56 175 ASP A N 1
ATOM 1342 C CA . ASP A 1 175 ? -16.577 -6.520 15.106 1.00 94.56 175 ASP A CA 1
ATOM 1343 C C . ASP A 1 175 ? -15.710 -5.235 15.146 1.00 94.56 175 ASP A C 1
ATOM 1345 O O . ASP A 1 175 ? -14.621 -5.165 14.559 1.00 94.56 175 ASP A O 1
ATOM 1349 N N . PRO A 1 176 ? -16.235 -4.137 15.725 1.00 93.25 176 PRO A N 1
ATOM 1350 C CA . PRO A 1 176 ? -15.580 -2.836 15.695 1.00 93.25 176 PRO A CA 1
ATOM 1351 C C . PRO A 1 176 ? -14.350 -2.782 16.608 1.00 93.25 176 PRO A C 1
ATOM 1353 O O . PRO A 1 176 ? -14.388 -3.253 17.743 1.00 93.25 176 PRO A O 1
ATOM 1356 N N . PHE A 1 177 ? -13.298 -2.073 16.185 1.00 93.19 177 PHE A N 1
ATOM 1357 C CA . PHE A 1 177 ? -12.182 -1.775 17.090 1.00 93.19 177 PHE A CA 1
ATOM 1358 C C . PHE A 1 177 ? -12.664 -0.883 18.232 1.00 93.19 177 PHE A C 1
ATOM 1360 O O . PHE A 1 177 ? -13.526 -0.028 18.028 1.00 93.19 177 PHE A O 1
ATOM 1367 N N . ARG A 1 178 ? -12.063 -0.999 19.418 1.00 90.75 178 ARG A N 1
ATOM 1368 C CA . ARG A 1 178 ? -12.412 -0.167 20.577 1.00 90.75 178 ARG A CA 1
ATOM 1369 C C . ARG A 1 178 ? -11.196 0.583 21.077 1.00 90.75 178 ARG A C 1
ATOM 1371 O O . ARG A 1 178 ? -10.170 -0.012 21.407 1.00 90.75 178 ARG A O 1
ATOM 1378 N N . ILE A 1 179 ? -11.330 1.896 21.189 1.00 87.94 179 ILE A N 1
ATOM 1379 C CA . ILE A 1 179 ? -10.264 2.776 21.660 1.00 87.94 179 ILE A CA 1
ATOM 1380 C C . ILE A 1 179 ? -10.752 3.668 22.798 1.00 87.94 179 ILE A C 1
ATOM 1382 O O . ILE A 1 179 ? -11.934 3.984 22.892 1.00 87.94 179 ILE A O 1
ATOM 1386 N N . ALA A 1 180 ? -9.832 4.103 23.648 1.00 83.19 180 ALA A N 1
ATOM 1387 C CA . ALA A 1 180 ? -10.075 5.112 24.668 1.00 83.19 180 ALA A CA 1
ATOM 1388 C C . ALA A 1 180 ? -8.967 6.164 24.659 1.00 83.19 180 ALA A C 1
ATOM 1390 O O . ALA A 1 180 ? -7.803 5.859 24.387 1.00 83.19 180 ALA A O 1
ATOM 1391 N N . TRP A 1 181 ? -9.314 7.409 24.979 1.00 77.88 181 TRP A N 1
ATOM 1392 C CA . TRP A 1 181 ? -8.329 8.486 25.070 1.00 77.88 181 TRP A CA 1
ATOM 1393 C C . TRP A 1 181 ? -7.826 8.659 26.503 1.00 77.88 181 TRP A C 1
ATOM 1395 O O . TRP A 1 181 ? -8.617 8.808 27.442 1.00 77.88 181 TRP A O 1
ATOM 1405 N N . ARG A 1 182 ? -6.502 8.669 26.696 1.00 70.81 182 ARG A N 1
ATOM 1406 C CA . ARG A 1 182 ? -5.908 8.813 28.031 1.00 70.81 182 ARG A CA 1
ATOM 1407 C C . ARG A 1 182 ? -6.072 10.246 28.570 1.00 70.81 182 ARG A C 1
ATOM 1409 O O . ARG A 1 182 ? -5.913 11.199 27.809 1.00 70.81 182 ARG A O 1
ATOM 1416 N N . PRO A 1 183 ? -6.298 10.443 29.886 1.00 58.09 183 PRO A N 1
ATOM 1417 C CA . PRO A 1 183 ? -6.632 11.763 30.440 1.00 58.09 183 PRO A CA 1
ATOM 1418 C C . PRO A 1 183 ? -5.521 12.821 30.471 1.00 58.09 183 PRO A C 1
ATOM 1420 O O . PRO A 1 183 ? -5.800 13.992 30.713 1.00 58.09 183 PRO A O 1
ATOM 1423 N N . LYS A 1 184 ? -4.251 12.452 30.271 1.00 56.62 184 LYS A N 1
ATOM 1424 C CA . LYS A 1 184 ? -3.120 13.362 30.514 1.00 56.62 184 LYS A CA 1
ATOM 1425 C C . LYS A 1 184 ? -2.731 14.158 29.267 1.00 56.62 184 LYS A C 1
ATOM 1427 O O . LYS A 1 184 ? -1.825 13.772 28.535 1.00 56.62 184 LYS A O 1
ATOM 1432 N N . ARG A 1 185 ? -3.374 15.312 29.086 1.00 56.97 185 ARG A N 1
ATOM 1433 C CA . ARG A 1 185 ? -2.858 16.432 28.285 1.00 56.97 185 ARG A CA 1
ATOM 1434 C C . ARG A 1 185 ? -2.089 17.383 29.221 1.00 56.97 185 ARG A C 1
ATOM 1436 O O . ARG A 1 185 ? -2.725 17.926 30.120 1.00 56.97 185 ARG A O 1
ATOM 1443 N N . PRO A 1 186 ? -0.776 17.634 29.061 1.00 44.03 186 PRO A N 1
ATOM 1444 C CA . PRO A 1 186 ? -0.188 18.860 29.596 1.00 44.03 186 PRO A CA 1
ATOM 1445 C C . PRO A 1 186 ? -0.793 20.052 28.828 1.00 44.03 186 PRO A C 1
ATOM 1447 O O . PRO A 1 186 ? -0.900 19.961 27.602 1.00 44.03 186 PRO A O 1
ATOM 1450 N N . PRO A 1 187 ? -1.225 21.143 29.484 1.00 39.66 187 PRO A N 1
ATOM 1451 C CA . PRO A 1 187 ? -1.686 22.339 28.782 1.00 39.66 187 PRO A CA 1
ATOM 1452 C C . PRO A 1 187 ? -0.571 22.852 27.859 1.00 39.66 187 PRO A C 1
ATOM 1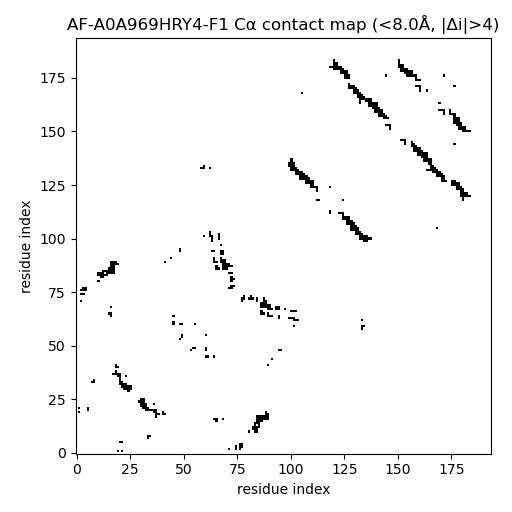454 O O . PRO A 1 187 ? 0.525 23.156 28.321 1.00 39.66 187 PRO A O 1
ATOM 1457 N N . ILE A 1 188 ? -0.831 22.905 26.552 1.00 43.41 188 ILE A N 1
ATOM 1458 C CA . ILE A 1 188 ? 0.093 23.500 25.580 1.00 43.41 188 ILE A CA 1
ATOM 1459 C C . ILE A 1 188 ? -0.223 25.005 25.540 1.00 43.41 188 ILE A C 1
ATOM 1461 O O . ILE A 1 188 ? -1.385 25.348 25.300 1.00 43.41 188 ILE A O 1
ATOM 1465 N N . PRO A 1 189 ? 0.750 25.903 25.790 1.00 40.22 189 PRO A N 1
ATOM 1466 C CA . PRO A 1 189 ? 0.573 27.338 25.583 1.00 40.22 189 PRO A CA 1
ATOM 1467 C C . PRO A 1 189 ? 0.251 27.630 24.113 1.00 40.22 189 PRO A C 1
ATOM 1469 O O . PRO A 1 189 ? 0.744 26.937 23.223 1.00 40.22 189 PRO A O 1
ATOM 1472 N N . LEU A 1 190 ? -0.562 28.658 23.855 1.00 31.88 190 LEU A N 1
ATOM 1473 C CA . LEU A 1 190 ? -0.821 29.157 22.500 1.00 31.88 190 LEU A CA 1
ATOM 1474 C C . LEU A 1 190 ? 0.515 29.359 21.753 1.00 31.88 190 LEU A C 1
ATOM 1476 O O . LEU A 1 190 ? 1.423 29.960 22.332 1.00 31.88 190 LEU A O 1
ATOM 1480 N N . PRO A 1 191 ? 0.668 28.881 20.504 1.00 34.28 191 PRO A N 1
ATOM 1481 C CA . PRO A 1 191 ? 1.884 29.130 19.744 1.00 34.28 191 PRO A CA 1
ATOM 1482 C C . PRO A 1 191 ? 2.024 30.635 19.495 1.00 34.28 191 PRO A C 1
ATOM 1484 O O . PRO A 1 191 ? 1.126 31.271 18.942 1.00 34.28 191 PRO A O 1
ATOM 1487 N N . VAL A 1 192 ? 3.152 31.201 19.921 1.00 44.16 192 VAL A N 1
ATOM 1488 C CA . VAL A 1 192 ? 3.583 32.530 19.486 1.00 44.16 192 VAL A CA 1
ATOM 1489 C C . VAL A 1 192 ? 4.132 32.357 18.075 1.00 44.16 192 VAL A C 1
ATOM 1491 O O . VAL A 1 192 ? 4.952 31.469 17.842 1.00 44.16 192 VAL A O 1
ATOM 1494 N N . LEU A 1 193 ? 3.637 33.156 17.132 1.00 31.44 193 LEU A N 1
ATOM 1495 C CA . LEU A 1 193 ? 4.167 33.197 15.774 1.00 31.44 193 LEU A CA 1
ATOM 1496 C C . LEU A 1 193 ? 5.637 33.637 15.822 1.00 31.44 193 LEU A C 1
ATOM 1498 O O . LEU A 1 193 ? 5.940 34.700 16.367 1.00 31.44 193 LEU A O 1
ATOM 1502 N N . SER A 1 194 ? 6.515 32.846 15.212 1.00 45.75 194 SER A N 1
ATOM 1503 C CA . SER A 1 194 ? 7.806 33.291 14.682 1.00 45.75 194 SER A CA 1
ATOM 1504 C C . SER A 1 194 ? 8.089 32.533 13.399 1.00 45.75 194 SER A C 1
ATOM 1506 O O . SER A 1 194 ? 8.097 31.282 13.490 1.00 45.75 194 SER A O 1
#

Sequence (194 aa):
MEIAKPVFSSYNSLVDLVAPGENLVYAPGLSNSGTSFASPLVAGAAALLRVEHPHWTAPQVMARLKTTADYVDDFIENQFYRGKLGAGRLNMYRALSDPLKALSIGAYAFDQGVRGGYLYAGQTSQMICYLDNYLEPLNTLHVTLRAYSPYVQLLDSMASYGAVSSEVRVNNFNDPFRIAWRPKRPPIPLPVLS

Radius of gyration: 20.57 Å; Cα contacts (8 Å, |Δi|>4): 343; chains: 1; bounding box: 51×50×52 Å